Protein AF-0000000068884514 (afdb_homodimer)

InterPro domains:
  IPR001398 Macrophage migration inhibitory factor [PF01187] (19-113)
  IPR014347 Tautomerase/MIF superfamily [G3DSA:3.30.429.10] (1-115)
  IPR014347 Tautomerase/MIF superfamily [SSF55331] (1-115)

Sequence (230 aa):
MPVIHTHVSVPTTPEQREALKAAYGKAITAVPGKSEGWLMCPFEDNMPIYFGGSDDQPAAYVEVNVFGRSVPGSAWEKLTESIMAALNSTLGIPEDRTYIRYTATTDWGWNGGNFMPVIHTHVSVPTTPEQREALKAAYGKAITAVPGKSEGWLMCPFEDNMPIYFGGSDDQPAAYVEVNVFGRSVPGSAWEKLTESIMAALNSTLGIPEDRTYIRYTATTDWGWNGGNF

Nearest PDB structures (foldseek):
  3fwu-assembly1_A  TM=9.492E-01  e=1.359E-14  Leishmania major
  7mrv-assembly1_A  TM=8.430E-01  e=2.044E-08  Homo sapiens
  8vg7-assembly1_A  TM=8.163E-01  e=2.486E-08  Homo sapiens
  5unq-assembly2_D  TM=8.558E-01  e=8.588E-08  Pusillimonas sp. T7-7
  5unq-assembly2_B  TM=8.338E-01  e=2.141E-07  Pusillimonas sp. T7-7

pLDDT: mean 98.24, std 1.45, range [89.56, 99.0]

Secondary structure (DSSP, 8-state):
-EEEEEEESS---HHHHHHHHHHHHHHGGGSTT--GGG-B--EE-S--EEETTB-SS--EEEEEEEESS---HHHHHHHHHHHHHHHHHHH---GGGEEEEEEEES--EETTEE-/-EEEEEEESS---HHHHHHHHHHHHHHGGGSTT--GGG-EEEEE-S----BTTB-SS--EEEEEEEESS---HHHHHHHHHHHHHHHHHHH---GGGEEEEEEEES-EEETTEE-

Organism: Bifidobacterium longum (strain NCC 2705) (NCBI:txid206672)

Foldseek 3Di:
DKEKEKEKQADADPVLVVQLLVLLQVLLVLWPPDGSVPYHYHYHYNDQDDDPRDRPAMAMEIEMEDEDDDTDPVSVVSSLVSNLVSCCVRVVHHSVRYDYHYYYDNWDDDDHDTD/DKEKEKEKQADADPVLVVQLLVLLQVLLVLWPPDGSVPYHYHYHYNDQDDDPRDRPAMAMEIEMEDEDDDTDPVSVVSSLVSNLVSCCVRVVHHSVRYDYHYYYDNWDDDDHDTD

Radius of gyration: 17.6 Å; Cα contacts (8 Å, |Δi|>4): 479; chains: 2; bounding box: 40×43×43 Å

Structure (mmCIF, N/CA/C/O backbone):
data_AF-0000000068884514-model_v1
#
loop_
_entity.id
_entity.type
_entity.pdbx_description
1 polymer 'Macrophage migration inhibitory factor'
#
loop_
_atom_site.group_PDB
_atom_site.id
_atom_site.type_symbol
_atom_site.label_atom_id
_atom_site.label_alt_id
_atom_site.label_comp_id
_atom_site.label_asym_id
_atom_site.label_entity_id
_atom_site.label_seq_id
_atom_site.pdbx_PDB_ins_code
_atom_site.Cartn_x
_atom_site.Cartn_y
_atom_site.Cartn_z
_atom_site.occupancy
_atom_site.B_iso_or_equiv
_atom_site.auth_seq_id
_atom_site.auth_comp_id
_atom_site.auth_asym_id
_atom_site.auth_atom_id
_atom_site.pdbx_PDB_model_num
ATOM 1 N N . MET A 1 1 ? -0.957 8.539 18.047 1 96.12 1 MET A N 1
ATOM 2 C CA . MET A 1 1 ? -0.265 7.379 17.484 1 96.12 1 MET A CA 1
ATOM 3 C C . MET A 1 1 ? -0.446 7.309 15.977 1 96.12 1 MET A C 1
ATOM 5 O O . MET A 1 1 ? -1.531 6.984 15.492 1 96.12 1 MET A O 1
ATOM 9 N N . PRO A 1 2 ? 0.489 7.746 15.273 1 98.69 2 PRO A N 1
ATOM 10 C CA . PRO A 1 2 ? 0.43 7.758 13.812 1 98.69 2 PRO A CA 1
ATOM 11 C C . PRO A 1 2 ? 1.63 7.07 13.172 1 98.69 2 PRO A C 1
ATOM 13 O O . PRO A 1 2 ? 2.725 7.066 13.734 1 98.69 2 PRO A O 1
ATOM 16 N N . VAL A 1 3 ? 1.37 6.512 12.008 1 98.88 3 VAL A N 1
ATOM 17 C CA . VAL A 1 3 ? 2.404 5.93 11.164 1 98.88 3 VAL A CA 1
ATOM 18 C C . VAL A 1 3 ? 2.295 6.5 9.75 1 98.88 3 VAL A C 1
ATOM 20 O O . VAL A 1 3 ? 1.197 6.586 9.188 1 98.88 3 VAL A O 1
ATOM 23 N N . ILE A 1 4 ? 3.369 6.973 9.242 1 98.94 4 ILE A N 1
ATOM 24 C CA . ILE A 1 4 ? 3.512 7.227 7.816 1 98.94 4 ILE A CA 1
ATOM 25 C C . ILE A 1 4 ? 4.523 6.254 7.215 1 98.94 4 ILE A C 1
ATOM 27 O O . ILE A 1 4 ? 5.734 6.43 7.371 1 98.94 4 ILE A O 1
ATOM 31 N N . HIS A 1 5 ? 4.047 5.25 6.531 1 98.94 5 HIS A N 1
ATOM 32 C CA . HIS A 1 5 ? 4.855 4.215 5.902 1 98.94 5 HIS A CA 1
ATOM 33 C C . HIS A 1 5 ? 5.082 4.52 4.422 1 98.94 5 HIS A C 1
ATOM 35 O O . HIS A 1 5 ? 4.141 4.48 3.627 1 98.94 5 HIS A O 1
ATOM 41 N N . THR A 1 6 ? 6.344 4.75 4.082 1 98.94 6 THR A N 1
ATOM 42 C CA . THR A 1 6 ? 6.664 5.254 2.75 1 98.94 6 THR A CA 1
ATOM 43 C C . THR A 1 6 ? 7.363 4.18 1.921 1 98.94 6 THR A C 1
ATOM 45 O O . THR A 1 6 ? 8.375 3.623 2.344 1 98.94 6 THR A O 1
ATOM 48 N N . HIS A 1 7 ? 6.809 3.877 0.766 1 98.94 7 HIS A N 1
ATOM 49 C CA . HIS A 1 7 ? 7.402 3.031 -0.266 1 98.94 7 HIS A CA 1
ATOM 50 C C . HIS A 1 7 ? 7.75 3.842 -1.51 1 98.94 7 HIS A C 1
ATOM 52 O O . HIS A 1 7 ? 6.879 4.484 -2.102 1 98.94 7 HIS A O 1
ATOM 58 N N . VAL A 1 8 ? 9.031 3.807 -1.921 1 98.94 8 VAL A N 1
ATOM 59 C CA . VAL A 1 8 ? 9.391 4.57 -3.111 1 98.94 8 VAL A CA 1
ATOM 60 C C . VAL A 1 8 ? 10.203 3.695 -4.059 1 98.94 8 VAL A C 1
ATOM 62 O O . VAL A 1 8 ? 10.867 2.75 -3.627 1 98.94 8 VAL A O 1
ATOM 65 N N . SER A 1 9 ? 10.219 4.051 -5.344 1 98.94 9 SER A N 1
ATOM 66 C CA . SER A 1 9 ? 10.875 3.232 -6.359 1 98.94 9 SER A CA 1
ATOM 67 C C . SER A 1 9 ? 12.32 3.654 -6.559 1 98.94 9 SER A C 1
ATOM 69 O O . SER A 1 9 ? 13.07 3.004 -7.293 1 98.94 9 SER A O 1
ATOM 71 N N . VAL A 1 10 ? 12.75 4.668 -5.953 1 98.94 10 VAL A N 1
ATOM 72 C CA . VAL A 1 10 ? 14.094 5.215 -6.16 1 98.94 10 VAL A CA 1
ATOM 73 C C . VAL A 1 10 ? 14.922 5.043 -4.887 1 98.94 10 VAL A C 1
ATOM 75 O O . VAL A 1 10 ? 14.367 4.848 -3.801 1 98.94 10 VAL A O 1
ATOM 78 N N . PRO A 1 11 ? 16.25 5.105 -5.051 1 98.81 11 PRO A N 1
ATOM 79 C CA . PRO A 1 11 ? 17.062 5.098 -3.83 1 98.81 11 PRO A CA 1
ATOM 80 C C . PRO A 1 11 ? 16.844 6.34 -2.969 1 98.81 11 PRO A C 1
ATOM 82 O O . PRO A 1 11 ? 16.5 7.406 -3.49 1 98.81 11 PRO A O 1
ATOM 85 N N . THR A 1 12 ? 16.969 6.219 -1.707 1 98.88 12 THR A N 1
ATOM 86 C CA . THR A 1 12 ? 16.859 7.305 -0.741 1 98.88 12 THR A CA 1
ATOM 87 C C . THR A 1 12 ? 18.094 7.352 0.163 1 98.88 12 THR A C 1
ATOM 89 O O . THR A 1 12 ? 18.375 6.391 0.881 1 98.88 12 THR A O 1
ATOM 92 N N . THR A 1 13 ? 18.781 8.469 0.189 1 98.88 13 THR A N 1
ATOM 93 C CA . THR A 1 13 ? 19.953 8.609 1.055 1 98.88 13 THR A CA 1
ATOM 94 C C . THR A 1 13 ? 19.531 8.883 2.494 1 98.88 13 THR A C 1
ATOM 96 O O . THR A 1 13 ? 18.375 9.273 2.746 1 98.88 13 THR A O 1
ATOM 99 N N . PRO A 1 14 ? 20.484 8.695 3.451 1 98.69 14 PRO A N 1
ATOM 100 C CA . PRO A 1 14 ? 20.156 9.039 4.84 1 98.69 14 PRO A CA 1
ATOM 101 C C . PRO A 1 14 ? 19.719 10.492 5 1 98.69 14 PRO A C 1
ATOM 103 O O . PRO A 1 14 ? 18.797 10.789 5.762 1 98.69 14 PRO A O 1
ATOM 106 N N . GLU A 1 15 ? 20.344 11.367 4.289 1 98.88 15 GLU A N 1
ATOM 107 C CA . GLU A 1 15 ? 20 12.789 4.355 1 98.88 15 GLU A CA 1
ATOM 108 C C . GLU A 1 15 ? 18.594 13.039 3.807 1 98.88 15 GLU A C 1
ATOM 110 O O . GLU A 1 15 ? 17.844 13.844 4.359 1 98.88 15 GLU A O 1
ATOM 115 N N . GLN A 1 16 ? 18.281 12.406 2.77 1 98.88 16 GLN A N 1
ATOM 116 C CA . GLN A 1 16 ? 16.953 12.539 2.182 1 98.88 16 GLN A CA 1
ATOM 117 C C . GLN A 1 16 ? 15.883 11.992 3.117 1 98.88 16 GLN A C 1
ATOM 119 O O . GLN A 1 16 ? 14.805 12.578 3.246 1 98.88 16 GLN A O 1
ATOM 124 N N . ARG A 1 17 ? 16.156 10.875 3.748 1 98.75 17 ARG A N 1
ATOM 125 C CA . ARG A 1 17 ? 15.211 10.305 4.711 1 98.75 17 ARG A CA 1
ATOM 126 C C . ARG A 1 17 ? 15 11.258 5.887 1 98.75 17 ARG A C 1
ATOM 128 O O . ARG A 1 17 ? 13.875 11.406 6.371 1 98.75 17 ARG A O 1
ATOM 135 N N . GLU A 1 18 ? 16.094 11.852 6.32 1 98.88 18 GLU A N 1
ATOM 136 C CA . GLU A 1 18 ? 15.984 12.828 7.398 1 98.88 18 GLU A CA 1
ATOM 137 C C . GLU A 1 18 ? 15.102 14.008 7.004 1 98.88 18 GLU A C 1
ATOM 139 O O . GLU A 1 18 ? 14.273 14.469 7.797 1 98.88 18 GLU A O 1
ATOM 144 N N . ALA A 1 19 ? 15.258 14.438 5.824 1 98.94 19 ALA A N 1
ATOM 145 C CA . ALA A 1 19 ? 14.445 15.547 5.328 1 98.94 19 ALA A CA 1
ATOM 146 C C . ALA A 1 19 ? 12.977 15.148 5.25 1 98.94 19 ALA A C 1
ATOM 148 O O . ALA A 1 19 ? 12.094 15.93 5.633 1 98.94 19 ALA A O 1
ATOM 149 N N . LEU A 1 20 ? 12.68 13.984 4.805 1 98.94 20 LEU A N 1
ATOM 150 C CA . LEU A 1 20 ? 11.312 13.508 4.676 1 98.94 20 LEU A CA 1
ATOM 151 C C . LEU A 1 20 ? 10.664 13.344 6.047 1 98.94 20 LEU A C 1
ATOM 153 O O . LEU A 1 20 ? 9.531 13.789 6.266 1 98.94 20 LEU A O 1
ATOM 157 N N . LYS A 1 21 ? 11.398 12.727 6.922 1 98.88 21 LYS A N 1
ATOM 158 C CA . LYS A 1 21 ? 10.812 12.516 8.242 1 98.88 21 LYS A CA 1
ATOM 159 C C . LYS A 1 21 ? 10.516 13.844 8.93 1 98.88 21 LYS A C 1
ATOM 161 O O . LYS A 1 21 ? 9.531 13.961 9.672 1 98.88 21 LYS A O 1
ATOM 166 N N . ALA A 1 22 ? 11.383 14.828 8.75 1 98.94 22 ALA A N 1
ATOM 167 C CA . ALA A 1 22 ? 11.133 16.156 9.32 1 98.94 22 ALA A CA 1
ATOM 168 C C . ALA A 1 22 ? 9.867 16.781 8.734 1 98.94 22 ALA A C 1
ATOM 170 O O . ALA A 1 22 ? 9.055 17.344 9.461 1 98.94 22 ALA A O 1
ATOM 171 N N . ALA A 1 23 ? 9.727 16.672 7.453 1 98.94 23 ALA A N 1
ATOM 172 C CA . ALA A 1 23 ? 8.531 17.188 6.789 1 98.94 23 ALA A CA 1
ATOM 173 C C . ALA A 1 23 ? 7.281 16.469 7.285 1 98.94 23 ALA A C 1
ATOM 175 O O . ALA A 1 23 ? 6.25 17.109 7.531 1 98.94 23 ALA A O 1
ATOM 176 N N . TYR A 1 24 ? 7.348 15.133 7.465 1 98.94 24 TYR A N 1
ATOM 177 C CA . TYR A 1 24 ? 6.227 14.352 7.973 1 98.94 24 TYR A CA 1
ATOM 178 C C . TYR A 1 24 ? 5.867 14.773 9.391 1 98.94 24 TYR A C 1
ATOM 180 O O . TYR A 1 24 ? 4.688 14.844 9.742 1 98.94 24 TYR A O 1
ATOM 188 N N . GLY A 1 25 ? 6.91 15.023 10.109 1 98.94 25 GLY A N 1
ATOM 189 C CA . GLY A 1 25 ? 6.699 15.453 11.484 1 98.94 25 GLY A CA 1
ATOM 190 C C . GLY A 1 25 ? 5.895 16.734 11.602 1 98.94 25 GLY A C 1
ATOM 191 O O . GLY A 1 25 ? 5.008 16.844 12.445 1 98.94 25 GLY A O 1
ATOM 192 N N . LYS A 1 26 ? 6.168 17.656 10.766 1 98.88 26 LYS A N 1
ATOM 193 C CA . LYS A 1 26 ? 5.387 18.891 10.719 1 98.88 26 LYS A CA 1
ATOM 194 C C . LYS A 1 26 ? 3.98 18.625 10.188 1 98.88 26 LYS A C 1
ATOM 196 O O . LYS A 1 26 ? 2.998 19.125 10.734 1 98.88 26 LYS A O 1
ATOM 201 N N . ALA A 1 27 ? 3.834 17.859 9.188 1 98.81 27 ALA A N 1
ATOM 202 C CA . ALA A 1 27 ? 2.572 17.609 8.492 1 98.81 27 ALA A CA 1
ATOM 203 C C . ALA A 1 27 ? 1.576 16.891 9.398 1 98.81 27 ALA A C 1
ATOM 205 O O . ALA A 1 27 ? 0.375 17.172 9.352 1 98.81 27 ALA A O 1
ATOM 206 N N . ILE A 1 28 ? 2 15.984 10.273 1 98.88 28 ILE A N 1
ATOM 207 C CA . ILE A 1 28 ? 1.127 15.094 11.031 1 98.88 28 ILE A CA 1
ATOM 208 C C . ILE A 1 28 ? 0.338 15.898 12.062 1 98.88 28 ILE A C 1
ATOM 210 O O . ILE A 1 28 ? -0.695 15.438 12.555 1 98.88 28 ILE A O 1
ATOM 214 N N . THR A 1 29 ? 0.854 17.109 12.375 1 98.56 29 THR A N 1
ATOM 215 C CA . THR A 1 29 ? 0.173 17.953 13.359 1 98.56 29 THR A CA 1
ATOM 216 C C . THR A 1 29 ? -1.185 18.406 12.828 1 98.56 29 THR A C 1
ATOM 218 O O . THR A 1 29 ? -2.023 18.891 13.594 1 98.56 29 THR A O 1
ATOM 221 N N . ALA A 1 30 ? -1.398 18.297 11.508 1 98.06 30 ALA A N 1
ATOM 222 C CA . ALA A 1 30 ? -2.695 18.625 10.922 1 98.06 30 ALA A CA 1
ATOM 223 C C . ALA A 1 30 ? -3.791 17.719 11.484 1 98.06 30 ALA A C 1
ATOM 225 O O . ALA A 1 30 ? -4.965 18.094 11.5 1 98.06 30 ALA A O 1
ATOM 226 N N . VAL A 1 31 ? -3.484 16.453 11.844 1 97.94 31 VAL A N 1
ATOM 227 C CA . VAL A 1 31 ? -4.434 15.531 12.453 1 97.94 31 VAL A CA 1
ATOM 228 C C . VAL A 1 31 ? -4.586 15.852 13.938 1 97.94 31 VAL A C 1
ATOM 230 O O . VAL A 1 31 ? -3.607 15.82 14.688 1 97.94 31 VAL A O 1
ATOM 233 N N . PRO A 1 32 ? -5.789 16.172 14.32 1 97.31 32 PRO A N 1
ATOM 234 C CA . PRO A 1 32 ? -5.973 16.562 15.719 1 97.31 32 PRO A CA 1
ATOM 235 C C . PRO A 1 32 ? -5.41 15.547 16.703 1 97.31 32 PRO A C 1
ATOM 237 O O . PRO A 1 32 ? -5.68 14.344 16.578 1 97.31 32 PRO A O 1
ATOM 240 N N . GLY A 1 33 ? -4.562 16.016 17.656 1 97.19 33 GLY A N 1
ATOM 241 C CA . GLY A 1 33 ? -4.047 15.188 18.75 1 97.19 33 GLY A CA 1
ATOM 242 C C . GLY A 1 33 ? -2.783 14.438 18.375 1 97.19 33 GLY A C 1
ATOM 243 O O . GLY A 1 33 ? -2.188 13.758 19.203 1 97.19 33 GLY A O 1
ATOM 244 N N . LYS A 1 34 ? -2.367 14.523 17.141 1 98.19 34 LYS A N 1
ATOM 245 C CA . LYS A 1 34 ? -1.144 13.844 16.734 1 98.19 34 LYS A CA 1
ATOM 246 C C . LYS A 1 34 ? 0.036 14.812 16.703 1 98.19 34 LYS A C 1
ATOM 248 O O . LYS A 1 34 ? -0.143 16 16.469 1 98.19 34 LYS A O 1
ATOM 253 N N . SER A 1 35 ? 1.242 14.289 16.891 1 98.5 35 SER A N 1
ATOM 254 C CA . SER A 1 35 ? 2.465 15.086 16.906 1 98.5 35 SER A CA 1
ATOM 255 C C . SER A 1 35 ? 3.662 14.273 16.422 1 98.5 35 SER A C 1
ATOM 257 O O . SER A 1 35 ? 3.598 13.039 16.375 1 98.5 35 SER A O 1
ATOM 259 N N . GLU A 1 36 ? 4.738 15.039 16.141 1 98.75 36 GLU A N 1
ATOM 260 C CA . GLU A 1 36 ? 5.973 14.391 15.711 1 98.75 36 GLU A CA 1
ATOM 261 C C . GLU A 1 36 ? 6.508 13.453 16.797 1 98.75 36 GLU A C 1
ATOM 263 O O . GLU A 1 36 ? 7.074 12.406 16.484 1 98.75 36 GLU A O 1
ATOM 268 N N . GLY A 1 37 ? 6.254 13.766 17.984 1 98.62 37 GLY A N 1
ATOM 269 C CA . GLY A 1 37 ? 6.801 13.008 19.094 1 98.62 37 GLY A CA 1
ATOM 270 C C . GLY A 1 37 ? 6.27 11.586 19.172 1 98.62 37 GLY A C 1
ATOM 271 O O . GLY A 1 37 ? 6.871 10.727 19.812 1 98.62 37 GLY A O 1
ATOM 272 N N . TRP A 1 38 ? 5.203 11.242 18.516 1 98.5 38 TRP A N 1
ATOM 273 C CA . TRP A 1 38 ? 4.586 9.914 18.547 1 98.5 38 TRP A CA 1
ATOM 274 C C . TRP A 1 38 ? 4.641 9.258 17.172 1 98.5 38 TRP A C 1
ATOM 276 O O . TRP A 1 38 ? 4.223 8.109 17.016 1 98.5 38 TRP A O 1
ATOM 286 N N . LEU A 1 39 ? 5.133 9.992 16.188 1 98.88 39 LEU A N 1
ATOM 287 C CA . LEU A 1 39 ? 5.051 9.57 14.797 1 98.88 39 LEU A CA 1
ATOM 288 C C . LEU A 1 39 ? 6.109 8.516 14.484 1 98.88 39 LEU A C 1
ATOM 290 O O . LEU A 1 39 ? 7.289 8.703 14.805 1 98.88 39 LEU A O 1
ATOM 294 N N . MET A 1 40 ? 5.699 7.41 13.914 1 98.94 40 MET A N 1
ATOM 295 C CA . MET A 1 40 ? 6.594 6.395 13.367 1 98.94 40 MET A CA 1
ATOM 296 C C . MET A 1 40 ? 6.66 6.492 11.852 1 98.94 40 MET A C 1
ATOM 298 O O . MET A 1 40 ? 5.629 6.605 11.188 1 98.94 40 MET A O 1
ATOM 302 N N . CYS A 1 41 ? 7.902 6.414 11.258 1 98.94 41 CYS A N 1
ATOM 303 C CA . CYS A 1 41 ? 8.062 6.535 9.82 1 98.94 41 CYS A CA 1
ATOM 304 C C . CYS A 1 41 ? 8.898 5.395 9.258 1 98.94 41 CYS A C 1
ATOM 306 O O . CYS A 1 41 ? 10.117 5.527 9.109 1 98.94 41 CYS A O 1
ATOM 308 N N . PRO A 1 42 ? 8.352 4.301 8.898 1 98.88 42 PRO A N 1
ATOM 309 C CA . PRO A 1 42 ? 9.109 3.309 8.133 1 98.88 42 PRO A CA 1
ATOM 310 C C . PRO A 1 42 ? 9.336 3.73 6.684 1 98.88 42 PRO A C 1
ATOM 312 O O . PRO A 1 42 ? 8.445 4.324 6.066 1 98.88 42 PRO A O 1
ATOM 315 N N . PHE A 1 43 ? 10.555 3.459 6.141 1 98.88 43 PHE A N 1
ATOM 316 C CA . PHE A 1 43 ? 10.906 3.768 4.762 1 98.88 43 PHE A CA 1
ATOM 317 C C . PHE A 1 43 ? 11.352 2.514 4.023 1 98.88 43 PHE A C 1
ATOM 319 O O . PHE A 1 43 ? 12.18 1.749 4.527 1 98.88 43 PHE A O 1
ATOM 326 N N . GLU A 1 44 ? 10.773 2.271 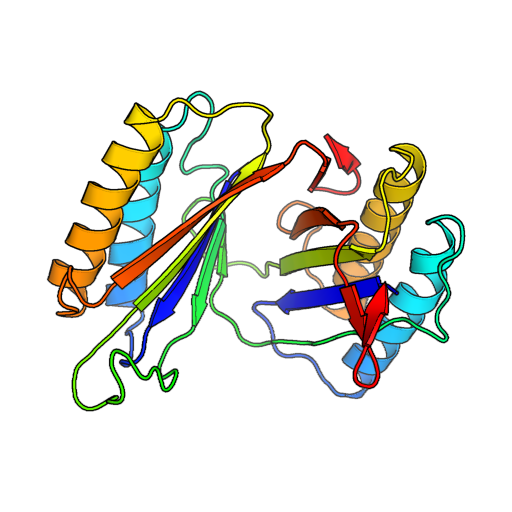2.883 1 98.75 44 GLU A N 1
ATOM 327 C CA . GLU A 1 44 ? 11.227 1.256 1.934 1 98.75 44 GLU A CA 1
ATOM 328 C C . GLU A 1 44 ? 11.547 1.875 0.577 1 98.75 44 GLU A C 1
ATOM 330 O O . GLU A 1 44 ? 10.68 2.48 -0.057 1 98.75 44 GLU A O 1
ATOM 335 N N . ASP A 1 45 ? 12.773 1.654 0.121 1 98.75 45 ASP A N 1
ATOM 336 C CA . ASP A 1 45 ? 13.172 2.248 -1.15 1 98.75 45 ASP A CA 1
ATOM 337 C C . ASP A 1 45 ? 13.555 1.171 -2.164 1 98.75 45 ASP A C 1
ATOM 339 O O . ASP A 1 45 ? 13.414 -0.023 -1.891 1 98.75 45 ASP A O 1
ATOM 343 N N . ASN A 1 46 ? 13.852 1.642 -3.387 1 98.62 46 ASN A N 1
ATOM 344 C CA . ASN A 1 46 ? 14.219 0.76 -4.488 1 98.62 46 ASN A CA 1
ATOM 345 C C . ASN A 1 46 ? 13.18 -0.331 -4.707 1 98.62 46 ASN A C 1
ATOM 347 O O . ASN A 1 46 ? 13.516 -1.466 -5.043 1 98.62 46 ASN A O 1
ATOM 351 N N . MET A 1 47 ? 12 0.022 -4.441 1 98.69 47 MET A N 1
ATOM 352 C CA . MET A 1 47 ? 10.898 -0.898 -4.707 1 98.69 47 MET A CA 1
ATOM 353 C C . MET A 1 47 ? 10.406 -0.765 -6.145 1 98.69 47 MET A C 1
ATOM 355 O O . MET A 1 47 ? 10.078 0.335 -6.594 1 98.69 47 MET A O 1
ATOM 359 N N . PRO A 1 48 ? 10.359 -1.897 -6.871 1 98.81 48 PRO A N 1
ATOM 360 C CA . PRO A 1 48 ? 9.656 -1.769 -8.156 1 98.81 48 PRO A CA 1
ATOM 361 C C . PRO A 1 48 ? 8.188 -1.385 -7.988 1 98.81 48 PRO A C 1
ATOM 363 O O . PRO A 1 48 ? 7.445 -2.076 -7.289 1 98.81 48 PRO A O 1
ATOM 366 N N . ILE A 1 49 ? 7.812 -0.312 -8.594 1 98.94 49 ILE A N 1
ATOM 367 C CA . ILE A 1 49 ? 6.434 0.157 -8.547 1 98.94 49 ILE A CA 1
ATOM 368 C C . ILE A 1 49 ? 5.957 0.493 -9.953 1 98.94 49 ILE A C 1
ATOM 370 O O . ILE A 1 49 ? 6.5 1.39 -10.602 1 98.94 49 ILE A O 1
ATOM 374 N N . TYR A 1 50 ? 4.98 -0.215 -10.406 1 98.94 50 TYR A N 1
ATOM 375 C CA . TYR A 1 50 ? 4.281 0.116 -11.641 1 98.94 50 TYR A CA 1
ATOM 376 C C . TYR A 1 50 ? 3.098 1.035 -11.367 1 98.94 50 TYR A C 1
ATOM 378 O O . TYR A 1 50 ? 2.363 0.84 -10.398 1 98.94 50 TYR A O 1
ATOM 386 N N . PHE A 1 51 ? 2.963 1.99 -12.156 1 98.88 51 PHE A N 1
ATOM 387 C CA . PHE A 1 51 ? 1.767 2.824 -12.188 1 98.88 51 PHE A CA 1
ATOM 388 C C . PHE A 1 51 ? 1.248 2.98 -13.609 1 98.88 51 PHE A C 1
ATOM 390 O O . PHE A 1 51 ? 2.004 3.338 -14.516 1 98.88 51 PHE A O 1
ATOM 397 N N . GLY A 1 52 ? -0.045 2.664 -13.805 1 98.38 52 GLY A N 1
ATOM 398 C CA . GLY A 1 52 ? -0.606 2.709 -15.148 1 98.38 52 GLY A CA 1
ATOM 399 C C . GLY A 1 52 ? 0.075 1.758 -16.109 1 98.38 52 GLY A C 1
ATOM 400 O O . GLY A 1 52 ? 0.252 2.08 -17.281 1 98.38 52 GLY A O 1
ATOM 401 N N . GLY A 1 53 ? 0.642 0.729 -15.562 1 98.31 53 GLY A N 1
ATOM 402 C CA . GLY A 1 53 ? 1.197 -0.323 -16.406 1 98.31 53 GLY A CA 1
ATOM 403 C C . GLY A 1 53 ? 2.689 -0.173 -16.641 1 98.31 53 GLY A C 1
ATOM 404 O O . GLY A 1 53 ? 3.303 -1.001 -17.312 1 98.31 53 GLY A O 1
ATOM 405 N N . SER A 1 54 ? 3.236 0.861 -16.031 1 98.25 54 SER A N 1
ATOM 406 C CA . SER A 1 54 ? 4.652 1.075 -16.312 1 98.25 54 SER A CA 1
ATOM 407 C C . SER A 1 54 ? 5.422 1.442 -15.047 1 98.25 54 SER A C 1
ATOM 409 O O . SER A 1 54 ? 4.871 2.076 -14.141 1 98.25 54 SER A O 1
ATOM 411 N N . ASP A 1 55 ? 6.738 1.065 -15.047 1 98.5 55 ASP A N 1
ATOM 412 C CA . ASP A 1 55 ? 7.625 1.446 -13.953 1 98.5 55 ASP A CA 1
ATOM 413 C C . ASP A 1 55 ? 8.773 2.312 -14.453 1 98.5 55 ASP A C 1
ATOM 415 O O . ASP A 1 55 ? 9.828 2.387 -13.812 1 98.5 55 ASP A O 1
ATOM 419 N N . ASP A 1 56 ? 8.602 2.961 -15.555 1 97.81 56 ASP A N 1
ATOM 420 C CA . ASP A 1 56 ? 9.68 3.688 -16.219 1 97.81 56 ASP A CA 1
ATOM 421 C C . ASP A 1 56 ? 9.961 5.016 -15.523 1 97.81 56 ASP A C 1
ATOM 423 O O . ASP A 1 56 ? 11 5.641 -15.766 1 97.81 56 ASP A O 1
ATOM 427 N N . GLN A 1 57 ? 9.008 5.547 -14.734 1 98.5 57 GLN A N 1
ATOM 428 C CA . GLN A 1 57 ? 9.164 6.793 -13.992 1 98.5 57 GLN A CA 1
ATOM 429 C C . GLN A 1 57 ? 9.039 6.555 -12.492 1 98.5 57 GLN A C 1
ATOM 431 O O . GLN A 1 57 ? 8.367 5.617 -12.055 1 98.5 57 GLN A O 1
ATOM 436 N N . PRO A 1 58 ? 9.672 7.398 -11.656 1 98.88 58 PRO A N 1
ATOM 437 C CA . PRO A 1 58 ? 9.578 7.262 -10.203 1 98.88 58 PRO A CA 1
ATOM 438 C C . PRO A 1 58 ? 8.133 7.293 -9.703 1 98.88 58 PRO A C 1
ATOM 440 O O . PRO A 1 58 ? 7.301 8.008 -10.258 1 98.88 58 PRO A O 1
ATOM 443 N N . ALA A 1 59 ? 7.867 6.555 -8.664 1 98.94 59 ALA A N 1
ATOM 444 C CA . ALA A 1 59 ? 6.543 6.5 -8.055 1 98.94 59 ALA A CA 1
ATOM 445 C C . ALA A 1 59 ? 6.645 6.246 -6.551 1 98.94 59 ALA A C 1
ATOM 447 O O . ALA A 1 59 ? 7.684 5.805 -6.059 1 98.94 59 ALA A O 1
ATOM 448 N N . ALA A 1 60 ? 5.555 6.543 -5.836 1 98.94 60 ALA A N 1
ATOM 449 C CA . ALA A 1 60 ? 5.5 6.32 -4.395 1 98.94 60 ALA A CA 1
ATOM 450 C C . ALA A 1 60 ? 4.125 5.809 -3.971 1 98.94 60 ALA A C 1
ATOM 452 O O . ALA A 1 60 ? 3.107 6.199 -4.547 1 98.94 60 ALA A O 1
ATOM 453 N N . TYR A 1 61 ? 4.102 4.941 -3.021 1 99 61 TYR A N 1
ATOM 454 C CA . TYR A 1 61 ? 2.918 4.512 -2.283 1 99 61 TYR A CA 1
ATOM 455 C C . TYR A 1 61 ? 3.096 4.738 -0.787 1 99 61 TYR A C 1
ATOM 457 O O . TYR A 1 61 ? 4.027 4.207 -0.179 1 99 61 TYR A O 1
ATOM 465 N N . VAL A 1 62 ? 2.227 5.516 -0.268 1 98.94 62 VAL A N 1
ATOM 466 C CA . VAL A 1 62 ? 2.338 5.867 1.143 1 98.94 62 VAL A CA 1
ATOM 467 C C . VAL A 1 62 ? 1.077 5.434 1.886 1 98.94 62 VAL A C 1
ATOM 469 O O . VAL A 1 62 ? -0.037 5.617 1.39 1 98.94 62 VAL A O 1
ATOM 472 N N . GLU A 1 63 ? 1.254 4.824 2.996 1 98.88 63 GLU A N 1
ATOM 473 C CA . GLU A 1 63 ? 0.164 4.488 3.908 1 98.88 63 GLU A CA 1
ATOM 474 C C . GLU A 1 63 ? 0.227 5.336 5.176 1 98.88 63 GLU A C 1
ATOM 476 O O . GLU A 1 63 ? 1.235 5.324 5.887 1 98.88 63 GLU A O 1
ATOM 481 N N . VAL A 1 64 ? -0.846 5.996 5.461 1 98.81 64 VAL A N 1
ATOM 482 C CA . VAL A 1 64 ? -0.974 6.742 6.707 1 98.81 64 VAL A CA 1
ATOM 483 C C . VAL A 1 64 ? -2.002 6.066 7.609 1 98.81 64 VAL A C 1
ATOM 485 O O . VAL A 1 64 ? -3.16 5.895 7.223 1 98.81 64 VAL A O 1
ATOM 488 N N . ASN A 1 65 ? -1.597 5.691 8.773 1 98.38 65 ASN A N 1
ATOM 489 C CA . ASN A 1 65 ? -2.441 5.035 9.766 1 98.38 65 ASN A CA 1
ATOM 490 C C . ASN A 1 65 ? -2.465 5.801 11.086 1 98.38 65 ASN A C 1
ATOM 492 O O . ASN A 1 65 ? -1.416 6.199 11.594 1 98.38 65 ASN A O 1
ATOM 496 N N . VAL A 1 66 ? -3.619 6 11.625 1 98.12 66 VAL A N 1
ATOM 497 C CA . VAL A 1 66 ? -3.713 6.719 12.898 1 98.12 66 VAL A CA 1
ATOM 498 C C . VAL A 1 66 ? -4.688 5.996 13.828 1 98.12 66 VAL A C 1
ATOM 500 O O . VAL A 1 66 ? -5.656 5.387 13.367 1 98.12 66 VAL A O 1
ATOM 503 N N . PHE A 1 67 ? -4.395 6.07 15.062 1 98 67 PHE A N 1
ATOM 504 C CA . PHE A 1 67 ? -5.379 5.703 16.078 1 98 67 PHE A CA 1
ATOM 505 C C . PHE A 1 67 ? -6.473 6.762 16.188 1 98 67 PHE A C 1
ATOM 507 O O . PHE A 1 67 ? -6.18 7.938 16.406 1 98 67 PHE A O 1
ATOM 514 N N . GLY A 1 68 ? -7.66 6.34 16.047 1 95.19 68 GLY A N 1
ATOM 515 C CA . GLY A 1 68 ? -8.797 7.246 16.156 1 95.19 68 GLY A CA 1
ATOM 516 C C . GLY A 1 68 ? -10.023 6.754 15.414 1 95.19 68 GLY A C 1
ATOM 517 O O . GLY A 1 68 ? -9.953 5.777 14.664 1 95.19 68 GLY A O 1
ATOM 518 N N . ARG A 1 69 ? -11.141 7.406 15.703 1 91.31 69 ARG A N 1
ATOM 519 C CA . ARG A 1 69 ? -12.414 7.023 15.102 1 91.31 69 ARG A CA 1
ATOM 520 C C . ARG A 1 69 ? -12.672 7.809 13.82 1 91.31 69 ARG A C 1
ATOM 522 O O . ARG A 1 69 ? -13.148 7.254 12.828 1 91.31 69 ARG A O 1
ATOM 529 N N . SER A 1 70 ? -12.391 9.086 14.039 1 89.56 70 SER A N 1
ATOM 530 C CA . SER A 1 70 ? -12.68 9.953 12.898 1 89.56 70 SER A CA 1
ATOM 531 C C . SER A 1 70 ? -11.625 11.039 12.75 1 89.56 70 SER A C 1
ATOM 533 O O . SER A 1 70 ? -11.172 11.617 13.734 1 89.56 70 SER A O 1
ATOM 535 N N . VAL A 1 71 ? -11.195 11.133 11.547 1 95.5 71 VAL A N 1
ATOM 536 C CA . VAL A 1 71 ? -10.289 12.211 11.164 1 95.5 71 VAL A CA 1
ATOM 537 C C . VAL A 1 71 ? -10.969 13.125 10.141 1 95.5 71 VAL A C 1
ATOM 539 O O . VAL A 1 71 ? -11.5 12.648 9.141 1 95.5 71 VAL A O 1
ATOM 542 N N . PRO A 1 72 ? -10.977 14.492 10.453 1 95.69 72 PRO A N 1
ATOM 543 C CA . PRO A 1 72 ? -11.578 15.406 9.477 1 95.69 72 PRO A CA 1
ATOM 544 C C . PRO A 1 72 ? -10.922 15.312 8.102 1 95.69 72 PRO A C 1
ATOM 546 O O . PRO A 1 72 ? -9.695 15.211 8 1 95.69 72 PRO A O 1
ATOM 549 N N . GLY A 1 73 ? -11.75 15.383 7.047 1 96.06 73 GLY A N 1
ATOM 550 C CA . GLY A 1 73 ? -11.242 15.305 5.684 1 96.06 73 GLY A CA 1
ATOM 551 C C . GLY A 1 73 ? -10.195 16.359 5.379 1 96.06 73 GLY A C 1
ATOM 552 O O . GLY A 1 73 ? -9.242 16.109 4.641 1 96.06 73 GLY A O 1
ATOM 553 N N . SER A 1 74 ? -10.375 17.516 5.988 1 97.44 74 SER A N 1
ATOM 554 C CA . SER A 1 74 ? -9.445 18.625 5.75 1 97.44 74 SER A CA 1
ATOM 555 C C . SER A 1 74 ? -8.055 18.297 6.289 1 97.44 74 SER A C 1
ATOM 557 O O . SER A 1 74 ? -7.051 18.781 5.762 1 97.44 74 SER A O 1
ATOM 559 N N . ALA A 1 75 ? -7.973 17.5 7.316 1 97.81 75 ALA A N 1
ATOM 560 C CA . ALA A 1 75 ? -6.676 17.094 7.852 1 97.81 75 ALA A CA 1
ATOM 561 C C . ALA A 1 75 ? -5.949 16.172 6.875 1 97.81 75 ALA A C 1
ATOM 563 O O . ALA A 1 75 ? -4.758 16.359 6.609 1 97.81 75 ALA A O 1
ATOM 564 N N . TRP A 1 76 ? -6.719 15.258 6.32 1 97.88 76 TRP A N 1
ATOM 565 C CA . TRP A 1 76 ? -6.141 14.359 5.32 1 97.88 76 TRP A CA 1
ATOM 566 C C . TRP A 1 76 ? -5.68 15.141 4.094 1 97.88 76 TRP A C 1
ATOM 568 O O . TRP A 1 76 ? -4.613 14.859 3.539 1 97.88 76 TRP A O 1
ATOM 578 N N . GLU A 1 77 ? -6.438 16.109 3.703 1 98.31 77 GLU A N 1
ATOM 579 C CA . GLU A 1 77 ? -6.086 16.922 2.549 1 98.31 77 GLU A CA 1
ATOM 580 C C . GLU A 1 77 ? -4.758 17.656 2.768 1 98.31 77 GLU A C 1
ATOM 582 O O . GLU A 1 77 ? -3.906 17.672 1.879 1 98.31 77 GLU A O 1
ATOM 587 N N . LYS A 1 78 ? -4.613 18.172 3.939 1 98.44 78 LYS A N 1
ATOM 588 C CA . LYS A 1 78 ? -3.373 18.859 4.27 1 98.44 78 LYS A CA 1
ATOM 589 C C . LYS A 1 78 ? -2.188 17.906 4.27 1 98.44 78 LYS A C 1
ATOM 591 O O . LYS A 1 78 ? -1.102 18.25 3.795 1 98.44 78 LYS A O 1
ATOM 596 N N . LEU A 1 79 ? -2.383 16.719 4.789 1 98.62 79 LEU A N 1
ATOM 597 C CA . LEU A 1 79 ? -1.321 15.711 4.777 1 98.62 79 LEU A CA 1
ATOM 598 C C . LEU A 1 79 ? -0.941 15.344 3.35 1 98.62 79 LEU A C 1
ATOM 600 O O . LEU A 1 79 ? 0.244 15.258 3.02 1 98.62 79 LEU A O 1
ATOM 604 N N . THR A 1 80 ? -1.911 15.148 2.578 1 98.75 80 THR A N 1
ATOM 605 C CA . THR A 1 80 ? -1.662 14.789 1.186 1 98.75 80 THR A CA 1
ATOM 606 C C . THR A 1 80 ? -0.781 15.836 0.509 1 98.75 80 THR A C 1
ATOM 608 O O . THR A 1 80 ? 0.243 15.5 -0.089 1 98.75 80 THR A O 1
ATOM 611 N N . GLU A 1 81 ? -1.171 17.062 0.628 1 98.81 81 GLU A N 1
ATOM 612 C CA . GLU A 1 81 ? -0.408 18.156 0.035 1 98.81 81 GLU A CA 1
ATOM 613 C C . GLU A 1 81 ? 1.037 18.141 0.525 1 98.81 81 GLU A C 1
ATOM 615 O O . GLU A 1 81 ? 1.97 18.219 -0.277 1 98.81 81 GLU A O 1
ATOM 620 N N . SER A 1 82 ? 1.199 18.016 1.782 1 98.88 82 SER A N 1
ATOM 621 C CA . SER A 1 82 ? 2.521 18.141 2.389 1 98.88 82 SER A CA 1
ATOM 622 C C . SER A 1 82 ? 3.402 16.938 2.027 1 98.88 82 SER A C 1
ATOM 624 O O . SER A 1 82 ? 4.57 17.109 1.679 1 98.88 82 SER A O 1
ATOM 626 N N . ILE A 1 83 ? 2.85 15.734 2.141 1 98.94 83 ILE A N 1
ATOM 627 C CA . ILE A 1 83 ? 3.621 14.523 1.884 1 98.94 83 ILE A CA 1
ATOM 628 C C . ILE A 1 83 ? 4.055 14.492 0.42 1 98.94 83 ILE A C 1
ATOM 630 O O . ILE A 1 83 ? 5.219 14.219 0.116 1 98.94 83 ILE A O 1
ATOM 634 N N . MET A 1 84 ? 3.174 14.836 -0.46 1 98.88 84 MET A N 1
ATOM 635 C CA . MET A 1 84 ? 3.504 14.766 -1.881 1 98.88 84 MET A CA 1
ATOM 636 C C . MET A 1 84 ? 4.504 15.859 -2.262 1 98.88 84 MET A C 1
ATOM 638 O O . MET A 1 84 ? 5.41 15.617 -3.062 1 98.88 84 MET A O 1
ATOM 642 N N . ALA A 1 85 ? 4.359 16.984 -1.688 1 98.94 85 ALA A N 1
ATOM 643 C CA . ALA A 1 85 ? 5.34 18.047 -1.918 1 98.94 85 ALA A CA 1
ATOM 644 C C . ALA A 1 85 ? 6.723 17.625 -1.426 1 98.94 85 ALA A C 1
ATOM 646 O O . ALA A 1 85 ? 7.73 17.875 -2.094 1 98.94 85 ALA A O 1
ATOM 647 N N . ALA A 1 86 ? 6.777 17.031 -0.296 1 98.94 86 ALA A N 1
ATOM 648 C CA . ALA A 1 86 ? 8.047 16.594 0.275 1 98.94 86 ALA A CA 1
ATOM 649 C C . ALA A 1 86 ? 8.711 15.539 -0.609 1 98.94 86 ALA A C 1
ATOM 651 O O . ALA A 1 86 ? 9.914 15.602 -0.871 1 98.94 86 ALA A O 1
ATOM 652 N N . LEU A 1 87 ? 7.973 14.555 -1.06 1 98.94 87 LEU A N 1
ATOM 653 C CA . LEU A 1 87 ? 8.508 13.5 -1.912 1 98.94 87 LEU A CA 1
ATOM 654 C C . LEU A 1 87 ? 8.977 14.062 -3.246 1 98.94 87 LEU A C 1
ATOM 656 O O . LEU A 1 87 ? 10.016 13.648 -3.77 1 98.94 87 LEU A O 1
ATOM 660 N N . ASN A 1 88 ? 8.203 14.984 -3.764 1 98.94 88 ASN A N 1
ATOM 661 C CA . ASN A 1 88 ? 8.586 15.625 -5.02 1 98.94 88 ASN A CA 1
ATOM 662 C C . ASN A 1 88 ? 9.883 16.422 -4.871 1 98.94 88 ASN A C 1
ATOM 664 O O . ASN A 1 88 ? 10.82 16.219 -5.645 1 98.94 88 ASN A O 1
ATOM 668 N N . SER A 1 89 ? 9.977 17.25 -3.875 1 98.88 89 SER A N 1
ATOM 669 C CA . SER A 1 89 ? 11.125 18.141 -3.703 1 98.88 89 SER A CA 1
ATOM 670 C C . SER A 1 89 ? 12.375 17.344 -3.32 1 98.88 89 SER A C 1
ATOM 672 O O . SER A 1 89 ? 13.484 17.688 -3.734 1 98.88 89 SER A O 1
ATOM 674 N N . THR A 1 90 ? 12.234 16.297 -2.572 1 98.94 90 THR A N 1
ATOM 675 C CA . THR A 1 90 ? 13.383 15.594 -2.006 1 98.94 90 THR A CA 1
ATOM 676 C C . THR A 1 90 ? 13.859 14.492 -2.943 1 98.94 90 THR A C 1
ATOM 678 O O . THR A 1 90 ? 15.062 14.242 -3.068 1 98.94 90 THR A O 1
ATOM 681 N N . LEU A 1 91 ? 12.922 13.797 -3.619 1 98.94 91 LEU A N 1
ATOM 682 C CA . LEU A 1 91 ? 13.281 12.602 -4.371 1 98.94 91 LEU A CA 1
ATOM 683 C C . LEU A 1 91 ? 12.914 12.758 -5.848 1 98.94 91 LEU A C 1
ATOM 685 O O . LEU A 1 91 ? 13.219 11.883 -6.66 1 98.94 91 LEU A O 1
ATOM 689 N N . GLY A 1 92 ? 12.195 13.82 -6.18 1 98.88 92 GLY A N 1
ATOM 690 C CA . GLY A 1 92 ? 11.812 14.062 -7.562 1 98.88 92 GLY A CA 1
ATOM 691 C C . GLY A 1 92 ? 10.641 13.203 -8.016 1 98.88 92 GLY A C 1
ATOM 692 O O . GLY A 1 92 ? 10.445 13.008 -9.219 1 98.88 92 GLY A O 1
ATOM 693 N N . ILE A 1 93 ? 9.867 12.68 -7.156 1 98.94 93 ILE A N 1
ATOM 694 C CA . ILE A 1 93 ? 8.742 11.828 -7.516 1 98.94 93 ILE A CA 1
ATOM 695 C C . ILE A 1 93 ? 7.539 12.695 -7.887 1 98.94 93 ILE A C 1
ATOM 697 O O . ILE A 1 93 ? 7.086 13.516 -7.086 1 98.94 93 ILE A O 1
ATOM 701 N N . PRO A 1 94 ? 7.031 12.523 -9.117 1 98.94 94 PRO A N 1
ATOM 702 C CA . PRO A 1 94 ? 5.875 13.328 -9.516 1 98.94 94 PRO A CA 1
ATOM 703 C C . PRO A 1 94 ? 4.656 13.094 -8.625 1 98.94 94 PRO A C 1
ATOM 705 O O . PRO A 1 94 ? 4.395 11.961 -8.211 1 98.94 94 PRO A O 1
ATOM 708 N N . GLU A 1 95 ? 3.934 14.148 -8.352 1 98.88 95 GLU A N 1
ATOM 709 C CA . GLU A 1 95 ? 2.777 14.055 -7.469 1 98.88 95 GLU A CA 1
ATOM 710 C C . GLU A 1 95 ? 1.684 13.18 -8.078 1 98.88 95 GLU A C 1
ATOM 712 O O . GLU A 1 95 ? 0.937 12.516 -7.352 1 98.88 95 GLU A O 1
ATOM 717 N N . ASP A 1 96 ? 1.57 13.148 -9.391 1 98.75 96 ASP A N 1
ATOM 718 C CA . ASP A 1 96 ? 0.539 12.352 -10.055 1 98.75 96 ASP A CA 1
ATOM 719 C C . ASP A 1 96 ? 0.979 10.898 -10.211 1 98.75 96 ASP A C 1
ATOM 721 O O . ASP A 1 96 ? 0.354 10.133 -10.945 1 98.75 96 ASP A O 1
ATOM 725 N N . ARG A 1 97 ? 2.094 10.578 -9.625 1 98.88 97 ARG A N 1
ATOM 726 C CA . ARG A 1 97 ? 2.518 9.18 -9.531 1 98.88 97 ARG A CA 1
ATOM 727 C C . ARG A 1 97 ? 2.707 8.758 -8.078 1 98.88 97 ARG A C 1
ATOM 729 O O . ARG A 1 97 ? 3.541 7.902 -7.781 1 98.88 97 ARG A O 1
ATOM 736 N N . THR A 1 98 ? 2.014 9.414 -7.148 1 98.94 98 THR A N 1
ATOM 737 C CA . THR A 1 98 ? 1.987 9.094 -5.723 1 98.94 98 THR A CA 1
ATOM 738 C C . THR A 1 98 ? 0.565 8.789 -5.262 1 98.94 98 THR A C 1
ATOM 740 O O . THR A 1 98 ? -0.361 9.555 -5.543 1 98.94 98 THR A O 1
ATOM 743 N N . TYR A 1 99 ? 0.394 7.664 -4.637 1 98.94 99 TYR A N 1
ATOM 744 C CA . TYR A 1 99 ? -0.821 7.34 -3.898 1 98.94 99 TYR A CA 1
ATOM 745 C C . TYR A 1 99 ? -0.574 7.383 -2.395 1 98.94 99 TYR A C 1
ATOM 747 O O . TYR A 1 99 ? 0.472 6.938 -1.919 1 98.94 99 TYR A O 1
ATOM 755 N N . ILE A 1 100 ? -1.561 7.879 -1.701 1 98.94 100 ILE A N 1
ATOM 756 C CA . ILE A 1 100 ? -1.589 7.789 -0.246 1 98.94 100 ILE A CA 1
ATOM 757 C C . ILE A 1 100 ? -2.9 7.152 0.207 1 98.94 100 ILE A C 1
ATOM 759 O O . ILE A 1 100 ? -3.982 7.625 -0.149 1 98.94 100 ILE A O 1
ATOM 763 N N . ARG A 1 101 ? -2.85 6.168 0.964 1 98.56 101 ARG A N 1
ATOM 764 C CA . ARG A 1 101 ? -4.016 5.57 1.608 1 98.56 101 ARG A CA 1
ATOM 765 C C . ARG A 1 101 ? -4.102 5.984 3.074 1 98.56 101 ARG A C 1
ATOM 767 O O . ARG A 1 101 ? -3.133 5.848 3.822 1 98.56 101 ARG A O 1
ATOM 774 N N . TYR A 1 102 ? -5.25 6.391 3.521 1 97.94 102 TYR A N 1
ATOM 775 C CA . TYR A 1 102 ? -5.469 6.801 4.906 1 97.94 102 TYR A CA 1
ATOM 776 C C . TYR A 1 102 ? -6.332 5.785 5.645 1 97.94 102 TYR A C 1
ATOM 778 O O . TYR A 1 102 ? -7.328 5.301 5.105 1 97.94 102 TYR A O 1
ATOM 786 N N . THR A 1 103 ? -5.961 5.512 6.859 1 96.88 103 THR A N 1
ATOM 787 C CA . THR A 1 103 ? -6.703 4.59 7.707 1 96.88 103 THR A CA 1
ATOM 788 C C . THR A 1 103 ? -6.727 5.086 9.148 1 96.88 103 THR A C 1
ATOM 790 O O . THR A 1 103 ? -5.688 5.441 9.711 1 96.88 103 THR A O 1
ATOM 793 N N . ALA A 1 104 ? -7.914 5.145 9.688 1 96.75 104 A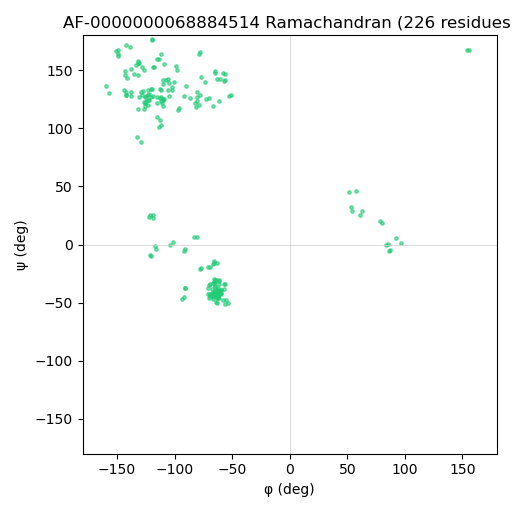LA A N 1
ATOM 794 C CA . ALA A 1 104 ? -8.086 5.336 11.125 1 96.75 104 ALA A CA 1
ATOM 795 C C . ALA A 1 104 ? -8.656 4.082 11.781 1 96.75 104 ALA A C 1
ATOM 797 O O . ALA A 1 104 ? -9.531 3.426 11.219 1 96.75 104 ALA A O 1
ATOM 798 N N . THR A 1 105 ? -8.086 3.666 12.867 1 96.38 105 THR A N 1
ATOM 799 C CA . THR A 1 105 ? -8.57 2.502 13.602 1 96.38 105 THR A CA 1
ATOM 800 C C . THR A 1 105 ? -8.656 2.801 15.094 1 96.38 105 THR A C 1
ATOM 802 O O . THR A 1 105 ? -7.941 3.674 15.594 1 96.38 105 THR A O 1
ATOM 805 N N . THR A 1 106 ? -9.5 2.121 15.789 1 97.06 106 THR A N 1
ATOM 806 C CA . THR A 1 106 ? -9.656 2.301 17.234 1 97.06 106 THR A CA 1
ATOM 807 C C . THR A 1 106 ? -8.938 1.192 18 1 97.06 106 THR A C 1
ATOM 809 O O . THR A 1 106 ? -9.039 1.114 19.219 1 97.06 106 THR A O 1
ATOM 812 N N . ASP A 1 107 ? -8.289 0.304 17.328 1 97.5 107 ASP A N 1
ATOM 813 C CA . ASP A 1 107 ? -7.527 -0.799 17.906 1 97.5 107 ASP A CA 1
ATOM 814 C C . ASP A 1 107 ? -6.031 -0.625 17.656 1 97.5 107 ASP A C 1
ATOM 816 O O . ASP A 1 107 ? -5.57 -0.758 16.516 1 97.5 107 ASP A O 1
ATOM 820 N N . TRP A 1 108 ? -5.371 -0.285 18.766 1 98 108 TRP A N 1
ATOM 821 C CA . TRP A 1 108 ? -3.955 0.042 18.641 1 98 108 TRP A CA 1
ATOM 822 C C . TRP A 1 108 ? -3.172 -0.478 19.844 1 98 108 TRP A C 1
ATOM 824 O O . TRP A 1 108 ? -3.6 -0.32 20.984 1 98 108 TRP A O 1
ATOM 834 N N . GLY A 1 109 ? -2.098 -1.203 19.531 1 98.5 109 GLY A N 1
ATOM 835 C CA . GLY A 1 109 ? -1.229 -1.661 20.594 1 98.5 109 GLY A CA 1
ATOM 836 C C . GLY A 1 109 ? 0.028 -0.825 20.75 1 98.5 109 GLY A C 1
ATOM 837 O O . GLY A 1 109 ? 0.611 -0.391 19.75 1 98.5 109 GLY A O 1
ATOM 838 N N . TRP A 1 110 ? 0.428 -0.564 21.922 1 98.19 110 TRP A N 1
ATOM 839 C CA . TRP A 1 110 ? 1.673 0.121 22.266 1 98.19 110 TRP A CA 1
ATOM 840 C C . TRP A 1 110 ? 2.121 -0.22 23.672 1 98.19 110 TRP A C 1
ATOM 842 O O . TRP A 1 110 ? 1.304 -0.266 24.594 1 98.19 110 TRP A O 1
ATOM 852 N N . ASN A 1 111 ? 3.404 -0.579 23.672 1 98.25 111 ASN A N 1
ATOM 853 C CA . ASN A 1 111 ? 4.027 -0.764 24.984 1 98.25 111 ASN A CA 1
ATOM 854 C C . ASN A 1 111 ? 3.279 -1.802 25.812 1 98.25 111 ASN A C 1
ATOM 856 O O . ASN A 1 111 ? 2.945 -1.55 26.969 1 98.25 111 ASN A O 1
ATOM 860 N N . GLY A 1 112 ? 2.922 -2.924 25.266 1 98 112 GLY A N 1
ATOM 861 C CA . GLY A 1 112 ? 2.395 -4.102 25.938 1 98 112 GLY A CA 1
ATOM 862 C C . GLY A 1 112 ? 0.902 -4.023 26.188 1 98 112 GLY A C 1
ATOM 863 O O . GLY A 1 112 ? 0.328 -4.914 26.828 1 98 112 GLY A O 1
ATOM 864 N N . GLY A 1 113 ? 0.237 -2.914 25.797 1 97.88 113 GLY A N 1
ATOM 865 C CA . GLY A 1 113 ? -1.198 -2.76 25.969 1 97.88 113 GLY A CA 1
ATOM 866 C C . GLY A 1 113 ? -1.878 -2.119 24.781 1 97.88 113 GLY A C 1
ATOM 867 O O . GLY A 1 113 ? -1.21 -1.682 23.828 1 97.88 113 GLY A O 1
ATOM 868 N N . ASN A 1 114 ? -3.34 -2.193 24.875 1 97.12 114 ASN A N 1
ATOM 869 C CA . ASN A 1 114 ? -4.105 -1.616 23.781 1 97.12 114 ASN A CA 1
ATOM 870 C C . ASN A 1 114 ? -4.812 -0.332 24.203 1 97.12 114 ASN A C 1
ATOM 872 O O . ASN A 1 114 ? -4.992 -0.081 25.391 1 97.12 114 ASN A O 1
ATOM 876 N N . PHE A 1 115 ? -5.074 0.478 23.156 1 92.25 115 PHE A N 1
ATOM 877 C CA . PHE A 1 115 ? -5.938 1.65 23.234 1 92.25 115 PHE A CA 1
ATOM 878 C C . PHE A 1 115 ? -7.223 1.433 22.438 1 92.25 115 PHE A C 1
ATOM 880 O O . PHE A 1 115 ? -7.23 0.687 21.453 1 92.25 115 PHE A O 1
ATOM 887 N N . MET B 1 1 ? -9.023 4.258 -8.25 1 96.94 1 MET B N 1
ATOM 888 C CA . MET B 1 1 ? -7.695 4.242 -7.645 1 96.94 1 MET B CA 1
ATOM 889 C C . MET B 1 1 ? -7.465 2.955 -6.863 1 96.94 1 MET B C 1
ATOM 891 O O . MET B 1 1 ? -8.094 2.73 -5.828 1 96.94 1 MET B O 1
ATOM 895 N N . PRO B 1 2 ? -6.672 2.096 -7.375 1 98.75 2 PRO B N 1
ATOM 896 C CA . PRO B 1 2 ? -6.383 0.798 -6.766 1 98.75 2 PRO B CA 1
ATOM 897 C C . PRO B 1 2 ? -4.887 0.531 -6.629 1 98.75 2 PRO B C 1
ATOM 899 O O . PRO B 1 2 ? -4.094 1.012 -7.441 1 98.75 2 PRO B O 1
ATOM 902 N N . VAL B 1 3 ? -4.57 -0.273 -5.641 1 98.94 3 VAL B N 1
ATOM 903 C CA . VAL B 1 3 ? -3.221 -0.789 -5.434 1 98.94 3 VAL B CA 1
ATOM 904 C C . VAL B 1 3 ? -3.268 -2.307 -5.262 1 98.94 3 VAL B C 1
ATOM 906 O O . VAL B 1 3 ? -4.117 -2.828 -4.535 1 98.94 3 VAL B O 1
ATOM 909 N N . ILE B 1 4 ? -2.449 -2.986 -5.961 1 98.94 4 ILE B N 1
ATOM 910 C CA . ILE B 1 4 ? -2.135 -4.383 -5.684 1 98.94 4 ILE B CA 1
ATOM 911 C C . ILE B 1 4 ? -0.674 -4.508 -5.254 1 98.94 4 ILE B C 1
ATOM 913 O O . ILE B 1 4 ? 0.229 -4.488 -6.094 1 98.94 4 ILE B O 1
ATOM 917 N N . HIS B 1 5 ? -0.481 -4.625 -4.016 1 98.94 5 HIS B N 1
ATOM 918 C CA . HIS B 1 5 ? 0.847 -4.73 -3.42 1 98.94 5 HIS B CA 1
ATOM 919 C C . HIS B 1 5 ? 1.23 -6.191 -3.188 1 98.94 5 HIS B C 1
ATOM 921 O O . HIS B 1 5 ? 0.649 -6.859 -2.332 1 98.94 5 HIS B O 1
ATOM 927 N N . THR B 1 6 ? 2.305 -6.648 -3.871 1 99 6 THR B N 1
ATOM 928 C CA . THR B 1 6 ? 2.621 -8.07 -3.906 1 99 6 THR B CA 1
ATOM 929 C C . THR B 1 6 ? 3.91 -8.359 -3.143 1 99 6 THR B C 1
ATOM 931 O O . THR B 1 6 ? 4.941 -7.734 -3.402 1 99 6 THR B O 1
ATOM 934 N N . HIS B 1 7 ? 3.82 -9.281 -2.221 1 98.94 7 HIS B N 1
ATOM 935 C CA . HIS B 1 7 ? 4.953 -9.836 -1.486 1 98.94 7 HIS B CA 1
ATOM 936 C C . HIS B 1 7 ? 5.137 -11.32 -1.787 1 98.94 7 HIS B C 1
ATOM 938 O O . HIS B 1 7 ? 4.23 -12.117 -1.558 1 98.94 7 HIS B O 1
ATOM 944 N N . VAL B 1 8 ? 6.324 -11.68 -2.293 1 98.94 8 VAL B N 1
ATOM 945 C CA . VAL B 1 8 ? 6.527 -13.094 -2.611 1 98.94 8 VAL B CA 1
ATOM 946 C C . VAL B 1 8 ? 7.852 -13.57 -2.016 1 98.94 8 VAL B C 1
ATOM 948 O O . VAL B 1 8 ? 8.766 -12.773 -1.798 1 98.94 8 VAL B O 1
ATOM 951 N N . SER B 1 9 ? 7.98 -14.875 -1.774 1 98.94 9 SER B N 1
ATOM 952 C CA . SER B 1 9 ? 9.156 -15.43 -1.109 1 98.94 9 SER B CA 1
ATOM 953 C C . SER B 1 9 ? 10.227 -15.828 -2.119 1 98.94 9 SER B C 1
ATOM 955 O O . SER B 1 9 ? 11.328 -16.219 -1.738 1 98.94 9 SER B O 1
ATOM 957 N N . VAL B 1 10 ? 10.008 -15.734 -3.365 1 98.94 10 VAL B N 1
ATOM 958 C CA . VAL B 1 10 ? 10.93 -16.188 -4.402 1 98.94 10 VAL B CA 1
ATOM 959 C C . VAL B 1 10 ? 11.43 -14.992 -5.207 1 98.94 10 VAL B C 1
ATOM 961 O O . VAL B 1 10 ? 10.805 -13.922 -5.203 1 98.94 10 VAL B O 1
ATOM 964 N N . PRO B 1 11 ? 12.562 -15.172 -5.883 1 98.81 11 PRO B N 1
ATOM 965 C CA . PRO B 1 11 ? 12.984 -14.086 -6.773 1 98.81 11 PRO B CA 1
ATOM 966 C C . PRO B 1 11 ? 12.016 -13.875 -7.934 1 98.81 11 PRO B C 1
ATOM 968 O O . PRO B 1 11 ? 11.344 -14.812 -8.367 1 98.81 11 PRO B O 1
ATOM 971 N N . THR B 1 12 ? 11.883 -12.688 -8.375 1 98.88 12 THR B N 1
ATOM 972 C CA . THR B 1 12 ? 11.055 -12.312 -9.516 1 98.88 12 THR B CA 1
ATOM 973 C C . THR B 1 12 ? 11.867 -11.531 -10.547 1 98.88 12 THR B C 1
ATOM 975 O O . THR B 1 12 ? 12.406 -10.461 -10.234 1 98.88 12 THR B O 1
ATOM 978 N N . THR B 1 13 ? 11.945 -11.992 -11.758 1 98.75 13 THR B N 1
ATOM 979 C CA . THR B 1 13 ? 12.664 -11.289 -12.812 1 98.75 13 THR B CA 1
ATOM 980 C C . THR B 1 13 ? 11.836 -10.117 -13.344 1 98.75 13 THR B C 1
ATOM 982 O O . THR B 1 13 ? 10.625 -10.062 -13.125 1 98.75 13 THR B O 1
ATOM 985 N N . PRO B 1 14 ? 12.492 -9.211 -14.109 1 98.06 14 PRO B N 1
ATOM 986 C CA . PRO B 1 14 ? 11.734 -8.117 -14.727 1 98.06 14 PRO B CA 1
ATOM 987 C C . PRO B 1 14 ? 10.633 -8.609 -15.664 1 98.06 14 PRO B C 1
ATOM 989 O O . PRO B 1 14 ? 9.539 -8.055 -15.68 1 98.06 14 PRO B O 1
ATOM 992 N N . GLU B 1 15 ? 10.914 -9.633 -16.391 1 98.75 15 GLU B N 1
ATOM 993 C CA . GLU B 1 15 ? 9.93 -10.203 -17.297 1 98.75 15 GLU B CA 1
ATOM 994 C C . GLU B 1 15 ? 8.742 -10.781 -16.547 1 98.75 15 GLU B C 1
ATOM 996 O O . GLU B 1 15 ? 7.598 -10.641 -16.969 1 98.75 15 GLU B O 1
ATOM 1001 N N . GLN B 1 16 ? 9 -11.453 -15.477 1 98.88 16 GLN B N 1
ATOM 1002 C CA . GLN B 1 16 ? 7.941 -12.023 -14.648 1 98.88 16 GLN B CA 1
ATOM 1003 C C . GLN B 1 16 ? 7.086 -10.93 -14.016 1 98.88 16 GLN B C 1
ATOM 1005 O O . GLN B 1 16 ? 5.863 -11.055 -13.945 1 98.88 16 GLN B O 1
ATOM 1010 N N . ARG B 1 17 ? 7.711 -9.867 -13.594 1 98.62 17 ARG B N 1
ATOM 1011 C CA . ARG B 1 17 ? 6.965 -8.75 -13.023 1 98.62 17 ARG B CA 1
ATOM 1012 C C . ARG B 1 17 ? 6.066 -8.102 -14.07 1 98.62 17 ARG B C 1
ATOM 1014 O O . ARG B 1 17 ? 4.93 -7.73 -13.773 1 98.62 17 ARG B O 1
ATOM 1021 N N . GLU B 1 18 ? 6.625 -7.996 -15.266 1 98.81 18 GLU B N 1
ATOM 1022 C CA . GLU B 1 18 ? 5.836 -7.465 -16.375 1 98.81 18 GLU B CA 1
ATOM 1023 C C . GLU B 1 18 ? 4.605 -8.328 -16.641 1 98.81 18 GLU B C 1
ATOM 1025 O O . GLU B 1 18 ? 3.51 -7.801 -16.859 1 98.81 18 GLU B O 1
ATOM 1030 N N . ALA B 1 19 ? 4.762 -9.586 -16.562 1 98.94 19 ALA B N 1
ATOM 1031 C CA . ALA B 1 19 ? 3.646 -10.5 -16.781 1 98.94 19 ALA B CA 1
ATOM 1032 C C . ALA B 1 19 ? 2.607 -10.375 -15.672 1 98.94 19 ALA B C 1
ATOM 1034 O O . ALA B 1 19 ? 1.404 -10.359 -15.938 1 98.94 19 ALA B O 1
ATOM 1035 N N . LEU B 1 20 ? 3.064 -10.266 -14.477 1 98.94 20 LEU B N 1
ATOM 1036 C CA . LEU B 1 20 ? 2.158 -10.156 -13.336 1 98.94 20 LEU B CA 1
ATOM 1037 C C . LEU B 1 20 ? 1.386 -8.836 -13.383 1 98.94 20 LEU B C 1
ATOM 1039 O O . LEU B 1 20 ? 0.164 -8.828 -13.219 1 98.94 20 LEU B O 1
ATOM 1043 N N . LYS B 1 21 ? 2.115 -7.77 -13.672 1 98.88 21 LYS B N 1
ATOM 1044 C CA . LYS B 1 21 ? 1.419 -6.484 -13.695 1 98.88 21 LYS B CA 1
ATOM 1045 C C . LYS B 1 21 ? 0.379 -6.445 -14.812 1 98.88 21 LYS B C 1
ATOM 1047 O O . LYS B 1 21 ? -0.676 -5.824 -14.664 1 98.88 21 LYS B O 1
ATOM 1052 N N . ALA B 1 22 ? 0.676 -7.062 -15.93 1 98.88 22 ALA B N 1
ATOM 1053 C CA . ALA B 1 22 ? -0.298 -7.133 -17.016 1 98.88 22 ALA B CA 1
ATOM 1054 C C . ALA B 1 22 ? -1.533 -7.922 -16.594 1 98.88 22 ALA B C 1
ATOM 1056 O O . ALA B 1 22 ? -2.664 -7.512 -16.875 1 98.88 22 ALA B O 1
ATOM 1057 N N . ALA B 1 23 ? -1.354 -9.039 -15.938 1 98.94 23 ALA B N 1
ATOM 1058 C CA . ALA B 1 23 ? -2.469 -9.844 -15.445 1 98.94 23 ALA B CA 1
ATOM 1059 C C . ALA B 1 23 ? -3.297 -9.062 -14.43 1 98.94 23 ALA B C 1
ATOM 1061 O O . ALA B 1 23 ? -4.527 -9.102 -14.461 1 98.94 23 ALA B O 1
ATOM 1062 N N . TYR B 1 24 ? -2.625 -8.344 -13.547 1 98.94 24 TYR B N 1
ATOM 1063 C CA . TYR B 1 24 ? -3.312 -7.523 -12.555 1 98.94 24 TYR B CA 1
ATOM 1064 C C . TYR B 1 24 ? -4.137 -6.43 -13.234 1 98.94 24 TYR B C 1
ATOM 1066 O O . TYR B 1 24 ? -5.25 -6.129 -12.797 1 98.94 24 TYR B O 1
ATOM 1074 N N . GLY B 1 25 ? -3.523 -5.879 -14.289 1 98.94 25 GLY B N 1
ATOM 1075 C CA . GLY B 1 25 ? -4.219 -4.836 -15.023 1 98.94 25 GLY B CA 1
ATOM 1076 C C . GLY B 1 25 ? -5.539 -5.301 -15.609 1 98.94 25 GLY B C 1
ATOM 1077 O O . GLY B 1 25 ? -6.535 -4.574 -15.555 1 98.94 25 GLY B O 1
ATOM 1078 N N . LYS B 1 26 ? -5.559 -6.48 -16.094 1 98.88 26 LYS B N 1
ATOM 1079 C CA . LYS B 1 26 ? -6.797 -7.074 -16.594 1 98.88 26 LYS B CA 1
ATOM 1080 C C . LYS B 1 26 ? -7.738 -7.414 -15.438 1 98.88 26 LYS B C 1
ATOM 1082 O O . LYS B 1 26 ? -8.938 -7.129 -15.5 1 98.88 26 LYS B O 1
ATOM 1087 N N . ALA B 1 27 ? -7.262 -7.949 -14.383 1 98.88 27 ALA B N 1
ATOM 1088 C CA . ALA B 1 27 ? -8.055 -8.453 -13.266 1 98.88 27 ALA B CA 1
ATOM 1089 C C . ALA B 1 27 ? -8.766 -7.312 -12.539 1 98.88 27 ALA B C 1
ATOM 1091 O O . ALA B 1 27 ? -9.906 -7.469 -12.094 1 98.88 27 ALA B O 1
ATOM 1092 N N . ILE B 1 28 ? -8.203 -6.113 -12.445 1 98.88 28 ILE B N 1
ATOM 1093 C CA . ILE B 1 28 ? -8.695 -5.027 -11.609 1 98.88 28 ILE B CA 1
ATOM 1094 C C . ILE B 1 28 ? -9.984 -4.461 -12.195 1 98.88 28 ILE B C 1
ATOM 1096 O O . ILE B 1 28 ? -10.758 -3.805 -11.5 1 98.88 28 ILE B O 1
ATOM 1100 N N . THR B 1 29 ? -10.195 -4.734 -13.5 1 98.62 29 THR B N 1
ATOM 1101 C CA . THR B 1 29 ? -11.406 -4.234 -14.156 1 98.62 29 THR B CA 1
ATOM 1102 C C . THR B 1 29 ? -12.648 -4.895 -13.578 1 98.62 29 THR B C 1
ATOM 1104 O O . THR B 1 29 ? -13.766 -4.422 -13.789 1 98.62 29 THR B O 1
ATOM 1107 N N . ALA B 1 30 ? -12.477 -6.012 -12.797 1 98.19 30 ALA B N 1
ATOM 1108 C CA . ALA B 1 30 ? -13.602 -6.664 -12.125 1 98.19 30 ALA B CA 1
ATOM 1109 C C . ALA B 1 30 ? -14.227 -5.738 -11.086 1 98.19 30 ALA B C 1
ATOM 1111 O O . ALA B 1 30 ? -15.406 -5.871 -10.758 1 98.19 30 ALA B O 1
ATOM 1112 N N . VAL B 1 31 ? -13.414 -4.844 -10.484 1 98 31 VAL B N 1
ATOM 1113 C CA . VAL B 1 31 ? -13.914 -3.865 -9.523 1 98 31 VAL B CA 1
ATOM 1114 C C . VAL B 1 31 ? -14.523 -2.678 -10.266 1 98 31 VAL B C 1
ATOM 1116 O O . VAL B 1 31 ? -13.836 -2.012 -11.055 1 98 31 VAL B O 1
ATOM 1119 N N . PRO B 1 32 ? -15.789 -2.451 -10.07 1 97.12 32 PRO B N 1
ATOM 1120 C CA . PRO B 1 32 ? -16.453 -1.376 -10.82 1 97.12 32 PRO B CA 1
ATOM 1121 C C . PRO B 1 32 ? -15.703 -0.048 -10.719 1 97.12 32 PRO B C 1
ATOM 1123 O O . PRO B 1 32 ? -15.336 0.38 -9.625 1 97.12 32 PRO B O 1
ATOM 1126 N N . GLY B 1 33 ? -15.422 0.598 -11.914 1 97.19 33 GLY B N 1
ATOM 1127 C CA . GLY B 1 33 ? -14.828 1.924 -11.984 1 97.19 33 GLY B CA 1
ATOM 1128 C C . GLY B 1 33 ? -13.312 1.901 -11.93 1 97.19 33 GLY B C 1
ATOM 1129 O O . GLY B 1 33 ? -12.664 2.945 -12.047 1 97.19 33 GLY B O 1
ATOM 1130 N N . LYS B 1 34 ? -12.711 0.739 -11.711 1 98.25 34 LYS B N 1
ATOM 1131 C CA . LYS B 1 34 ? -11.258 0.643 -11.672 1 98.25 34 LYS B CA 1
ATOM 1132 C C . LYS B 1 34 ? -10.703 0.167 -13.016 1 98.25 34 LYS B C 1
ATOM 1134 O O . LYS B 1 34 ? -11.375 -0.564 -13.742 1 98.25 34 LYS B O 1
ATOM 1139 N N . SER B 1 35 ? -9.516 0.575 -13.359 1 98.62 35 SER B N 1
ATOM 1140 C CA . SER B 1 35 ? -8.852 0.204 -14.609 1 98.62 35 SER B CA 1
ATOM 1141 C C . SER B 1 35 ? -7.34 0.146 -14.438 1 98.62 35 SER B C 1
ATOM 1143 O O . SER B 1 35 ? -6.809 0.639 -13.438 1 98.62 35 SER B O 1
ATOM 1145 N N . GLU B 1 36 ? -6.695 -0.451 -15.461 1 98.62 36 GLU B N 1
ATOM 1146 C CA . GLU B 1 36 ? -5.242 -0.557 -15.445 1 98.62 36 GLU B CA 1
ATOM 1147 C C . GLU B 1 36 ? -4.586 0.822 -15.422 1 98.62 36 GLU B C 1
ATOM 1149 O O . GLU B 1 36 ? -3.543 1.014 -14.797 1 98.62 36 GLU B O 1
ATOM 1154 N N . GLY B 1 37 ? -5.207 1.753 -16.062 1 98.56 37 GLY B N 1
ATOM 1155 C CA . GLY B 1 37 ? -4.625 3.08 -16.188 1 98.56 37 GLY B CA 1
ATOM 1156 C C . GLY B 1 37 ? -4.441 3.783 -14.859 1 98.56 37 GLY B C 1
ATOM 1157 O O . GLY B 1 37 ? -3.658 4.73 -14.758 1 98.56 37 GLY B O 1
ATOM 1158 N N . TRP B 1 38 ? -5.098 3.289 -13.805 1 98.62 38 TRP B N 1
ATOM 1159 C CA . TRP B 1 38 ? -5.023 3.914 -12.484 1 98.62 38 TRP B CA 1
ATOM 1160 C C . TRP B 1 38 ? -4.391 2.969 -11.469 1 98.62 38 TRP B C 1
ATOM 1162 O O . TRP B 1 38 ? -4.207 3.332 -10.305 1 98.62 38 TRP B O 1
ATOM 1172 N N . LEU B 1 39 ? -4.066 1.809 -11.914 1 98.94 39 LEU B N 1
ATOM 1173 C CA . LEU B 1 39 ? -3.602 0.768 -11 1 98.94 39 LEU B CA 1
ATOM 1174 C C . LEU B 1 39 ? -2.127 0.962 -10.664 1 98.94 39 LEU B C 1
ATOM 1176 O O . LEU B 1 39 ? -1.304 1.174 -11.555 1 98.94 39 LEU B O 1
ATOM 1180 N N . MET B 1 40 ? -1.862 0.903 -9.391 1 98.94 40 MET B N 1
ATOM 1181 C CA . MET B 1 40 ? -0.484 0.848 -8.914 1 98.94 40 MET B CA 1
ATOM 1182 C C . MET B 1 40 ? -0.128 -0.557 -8.438 1 98.94 40 MET B C 1
ATOM 1184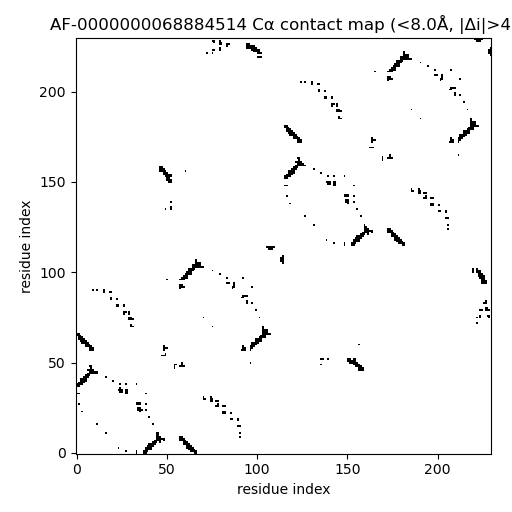 O O . MET B 1 40 ? -0.919 -1.202 -7.746 1 98.94 40 MET B O 1
ATOM 1188 N N . CYS B 1 41 ? 1.115 -1.021 -8.773 1 98.94 41 CYS B N 1
ATOM 1189 C CA . CYS B 1 41 ? 1.573 -2.348 -8.375 1 98.94 41 CYS B CA 1
ATOM 1190 C C . CYS B 1 41 ? 2.977 -2.285 -7.789 1 98.94 41 CYS B C 1
ATOM 1192 O O . CYS B 1 41 ? 3.965 -2.385 -8.516 1 98.94 41 CYS B O 1
ATOM 1194 N N . PRO B 1 42 ? 3.111 -2.156 -6.496 1 98.94 42 PRO B N 1
ATOM 1195 C CA . PRO B 1 42 ? 4.406 -2.396 -5.852 1 98.94 42 PRO B CA 1
ATOM 1196 C C . PRO B 1 42 ? 4.723 -3.883 -5.707 1 98.94 42 PRO B C 1
ATOM 1198 O O . PRO B 1 42 ? 3.824 -4.691 -5.457 1 98.94 42 PRO B O 1
ATOM 1201 N N . PHE B 1 43 ? 6.039 -4.223 -5.852 1 98.94 43 PHE B N 1
ATOM 1202 C CA . PHE B 1 43 ? 6.477 -5.609 -5.734 1 98.94 43 PHE B CA 1
ATOM 1203 C C . PHE B 1 43 ? 7.613 -5.734 -4.73 1 98.94 43 PHE B C 1
ATOM 1205 O O . PHE B 1 43 ? 8.562 -4.953 -4.758 1 98.94 43 PHE B O 1
ATOM 1212 N N . GLU B 1 44 ? 7.488 -6.68 -3.838 1 98.81 44 GLU B N 1
ATOM 1213 C CA . GLU B 1 44 ? 8.555 -7.125 -2.943 1 98.81 44 GLU B CA 1
ATOM 1214 C C . GLU B 1 44 ? 8.82 -8.617 -3.098 1 98.81 44 GLU B C 1
ATOM 1216 O O . GLU B 1 44 ? 7.918 -9.438 -2.896 1 98.81 44 GLU B O 1
ATOM 1221 N N . ASP B 1 45 ? 10.094 -8.93 -3.395 1 98.75 45 ASP B N 1
ATOM 1222 C CA . ASP B 1 45 ? 10.43 -10.336 -3.564 1 98.75 45 ASP B CA 1
ATOM 1223 C C . ASP B 1 45 ? 11.484 -10.781 -2.551 1 98.75 45 ASP B C 1
ATOM 1225 O O . ASP B 1 45 ? 11.844 -10.016 -1.651 1 98.75 45 ASP B O 1
ATOM 1229 N N . ASN B 1 46 ? 11.805 -12.086 -2.582 1 98.75 46 ASN B N 1
ATOM 1230 C CA . ASN B 1 46 ? 12.766 -12.703 -1.679 1 98.75 46 ASN B CA 1
ATOM 1231 C C . ASN B 1 46 ? 12.414 -12.438 -0.217 1 98.75 46 ASN B C 1
ATOM 1233 O O . ASN B 1 46 ? 13.305 -12.281 0.621 1 98.75 46 ASN B O 1
ATOM 1237 N N . MET B 1 47 ? 11.195 -12.281 0.044 1 98.62 47 MET B N 1
ATOM 1238 C CA . MET B 1 47 ? 10.742 -12.141 1.423 1 98.62 47 MET B CA 1
ATOM 1239 C C . MET B 1 47 ? 10.633 -13.5 2.102 1 98.62 47 MET B C 1
ATOM 1241 O O . MET B 1 47 ? 9.969 -14.406 1.588 1 98.62 47 MET B O 1
ATOM 1245 N N . PRO B 1 48 ? 11.289 -13.633 3.27 1 98.81 48 PRO B N 1
ATOM 1246 C CA . PRO B 1 48 ? 11.008 -14.875 3.992 1 98.81 48 PRO B CA 1
ATOM 1247 C C . PRO B 1 48 ? 9.562 -14.945 4.484 1 98.81 48 PRO B C 1
ATOM 1249 O O . PRO B 1 48 ? 9.117 -14.078 5.234 1 98.81 48 PRO B O 1
ATOM 1252 N N . ILE B 1 49 ? 8.867 -15.914 4.023 1 98.88 49 ILE B N 1
ATOM 1253 C CA . ILE B 1 49 ? 7.473 -16.109 4.418 1 98.88 49 ILE B CA 1
ATOM 1254 C C . ILE B 1 49 ? 7.281 -17.531 4.941 1 98.88 49 ILE B C 1
ATOM 1256 O O . ILE B 1 49 ? 7.461 -18.5 4.203 1 98.88 49 ILE B O 1
ATOM 1260 N N . TYR B 1 50 ? 6.93 -17.531 6.219 1 98.94 50 TYR B N 1
ATOM 1261 C CA . TYR B 1 50 ? 6.52 -18.797 6.828 1 98.94 50 TYR B CA 1
ATOM 1262 C C . TYR B 1 50 ? 5.012 -18.984 6.73 1 98.94 50 TYR B C 1
ATOM 1264 O O . TYR B 1 50 ? 4.242 -18.078 7.07 1 98.94 50 TYR B O 1
ATOM 1272 N N . PHE B 1 51 ? 4.566 -20.125 6.219 1 98.81 51 PHE B N 1
ATOM 1273 C CA . PHE B 1 51 ? 3.166 -20.547 6.211 1 98.81 51 PHE B CA 1
ATOM 1274 C C . PHE B 1 51 ? 2.998 -21.906 6.859 1 98.81 51 PHE B C 1
ATOM 1276 O O . PHE B 1 51 ? 3.689 -22.859 6.496 1 98.81 51 PHE B O 1
ATOM 1283 N N . GLY B 1 52 ? 2.16 -21.922 7.848 1 98.25 52 GLY B N 1
ATOM 1284 C CA . GLY B 1 52 ? 1.97 -23.172 8.57 1 98.25 52 GLY B CA 1
ATOM 1285 C C . GLY B 1 52 ? 3.227 -23.656 9.266 1 98.25 52 GLY B C 1
ATOM 1286 O O . GLY B 1 52 ? 3.504 -24.859 9.297 1 98.25 52 GLY B O 1
ATOM 1287 N N . GLY B 1 53 ? 4.078 -22.75 9.641 1 98.56 53 GLY B N 1
ATOM 1288 C CA . GLY B 1 53 ? 5.246 -23.078 10.438 1 98.56 53 GLY B CA 1
ATOM 1289 C C . GLY B 1 53 ? 6.477 -23.375 9.602 1 98.56 53 GLY B C 1
ATOM 1290 O O . GLY B 1 53 ? 7.523 -23.75 10.141 1 98.56 53 GLY B O 1
ATOM 1291 N N . SER B 1 54 ? 6.27 -23.156 8.305 1 98.5 54 SER B N 1
ATOM 1292 C CA . SER B 1 54 ? 7.41 -23.516 7.465 1 98.5 54 SER B CA 1
ATOM 1293 C C . SER B 1 54 ? 7.574 -22.531 6.309 1 98.5 54 SER B C 1
ATOM 1295 O O . SER B 1 54 ? 6.586 -22 5.789 1 98.5 54 SER B O 1
ATOM 1297 N N . ASP B 1 55 ? 8.852 -22.312 5.852 1 98.62 55 ASP B N 1
ATOM 1298 C CA . ASP B 1 55 ? 9.156 -21.516 4.672 1 98.62 55 ASP B CA 1
ATOM 1299 C C . ASP B 1 55 ? 9.852 -22.344 3.598 1 98.62 55 ASP B C 1
ATOM 1301 O O . ASP B 1 55 ? 10.555 -21.812 2.742 1 98.62 55 ASP B O 1
ATOM 1305 N N . ASP B 1 56 ? 9.625 -23.609 3.611 1 98.06 56 ASP B N 1
ATOM 1306 C CA . ASP B 1 56 ? 10.312 -24.531 2.719 1 98.06 56 ASP B CA 1
ATOM 1307 C C . ASP B 1 56 ? 9.727 -24.484 1.311 1 98.06 56 ASP B C 1
ATOM 1309 O O . ASP B 1 56 ? 10.336 -24.969 0.358 1 98.06 56 ASP B O 1
ATOM 1313 N N . GLN B 1 57 ? 8.469 -24 1.174 1 98.62 57 GLN B N 1
ATOM 1314 C CA . GLN B 1 57 ? 7.801 -23.875 -0.117 1 98.62 57 GLN B CA 1
ATOM 1315 C C . GLN B 1 57 ? 7.469 -22.406 -0.416 1 98.62 57 GLN B C 1
ATOM 1317 O O . GLN B 1 57 ? 7.281 -21.609 0.503 1 98.62 57 GLN B O 1
ATOM 1322 N N . PRO B 1 58 ? 7.406 -22.094 -1.674 1 98.88 58 PRO B N 1
ATOM 1323 C CA . PRO B 1 58 ? 7.062 -20.719 -2.047 1 98.88 58 PRO B CA 1
ATOM 1324 C C . PRO B 1 58 ? 5.711 -20.266 -1.497 1 98.88 58 PRO B C 1
ATOM 1326 O O . PRO B 1 58 ? 4.793 -21.094 -1.375 1 98.88 58 PRO B O 1
ATOM 1329 N N . ALA B 1 59 ? 5.582 -18.953 -1.184 1 98.94 59 ALA B N 1
ATOM 1330 C CA . ALA B 1 59 ? 4.344 -18.375 -0.671 1 98.94 59 ALA B CA 1
ATOM 1331 C C . ALA B 1 59 ? 4.211 -16.922 -1.1 1 98.94 59 ALA B C 1
ATOM 1333 O O . ALA B 1 59 ? 5.188 -16.297 -1.517 1 98.94 59 ALA B O 1
ATOM 1334 N N . ALA B 1 60 ? 2.982 -16.406 -0.98 1 98.94 60 ALA B N 1
ATOM 1335 C CA . ALA B 1 60 ? 2.717 -15.008 -1.339 1 98.94 60 ALA B CA 1
ATOM 1336 C C . ALA B 1 60 ? 1.703 -14.383 -0.386 1 98.94 60 ALA B C 1
ATOM 1338 O O . ALA B 1 60 ? 0.81 -15.062 0.118 1 98.94 60 ALA B O 1
ATOM 1339 N N . TYR B 1 61 ? 1.891 -13.125 -0.134 1 99 61 TYR B N 1
ATOM 1340 C CA . TYR B 1 61 ? 0.935 -12.25 0.537 1 99 61 TYR B CA 1
ATOM 1341 C C . TYR B 1 61 ? 0.647 -11.008 -0.302 1 99 61 TYR B C 1
ATOM 1343 O O . TYR B 1 61 ? 1.562 -10.258 -0.642 1 99 61 TYR B O 1
ATOM 1351 N N . VAL B 1 62 ? -0.614 -10.883 -0.658 1 98.94 62 VAL B N 1
ATOM 1352 C CA . VAL B 1 62 ? -1.005 -9.781 -1.528 1 98.94 62 VAL B CA 1
ATOM 1353 C C . VAL B 1 62 ? -2.025 -8.898 -0.816 1 98.94 62 VAL B C 1
ATOM 1355 O O . VAL B 1 62 ? -2.947 -9.398 -0.169 1 98.94 62 VAL B O 1
ATOM 1358 N N . GLU B 1 63 ? -1.806 -7.602 -0.881 1 98.88 63 GLU B N 1
ATOM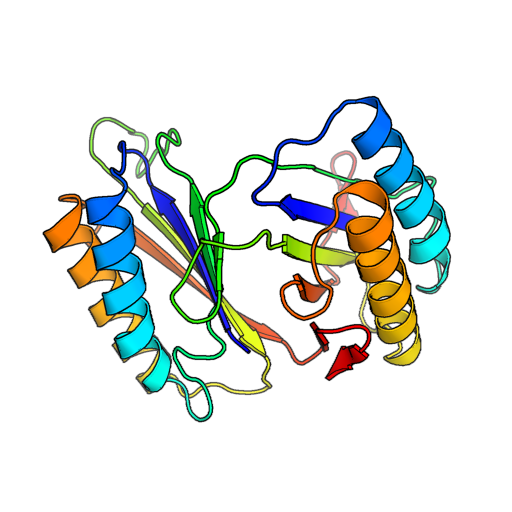 1359 C CA . GLU B 1 63 ? -2.779 -6.625 -0.406 1 98.88 63 GLU B CA 1
ATOM 1360 C C . GLU B 1 63 ? -3.416 -5.867 -1.57 1 98.88 63 GLU B C 1
ATOM 1362 O O . GLU B 1 63 ? -2.711 -5.273 -2.389 1 98.88 63 GLU B O 1
ATOM 1367 N N . VAL B 1 64 ? -4.723 -5.898 -1.602 1 98.88 64 VAL B N 1
ATOM 1368 C CA . VAL B 1 64 ? -5.484 -5.113 -2.568 1 98.88 64 VAL B CA 1
ATOM 1369 C C . VAL B 1 64 ? -6.223 -3.986 -1.852 1 98.88 64 VAL B C 1
ATOM 1371 O O . VAL B 1 64 ? -7.043 -4.238 -0.965 1 98.88 64 VAL B O 1
ATOM 1374 N N . ASN B 1 65 ? -5.914 -2.764 -2.213 1 98.62 65 ASN B N 1
ATOM 1375 C CA . ASN B 1 65 ? -6.523 -1.57 -1.634 1 98.62 65 ASN B CA 1
ATOM 1376 C C . ASN B 1 65 ? -7.188 -0.705 -2.701 1 98.62 65 ASN B C 1
ATOM 1378 O O . ASN B 1 65 ? -6.586 -0.422 -3.74 1 98.62 65 ASN B O 1
ATOM 1382 N N . VAL B 1 66 ? -8.438 -0.332 -2.469 1 98.38 66 VAL B N 1
ATOM 1383 C CA . VAL B 1 66 ? -9.125 0.494 -3.457 1 98.38 66 VAL B CA 1
ATOM 1384 C C . VAL B 1 66 ? -9.805 1.672 -2.764 1 98.38 66 VAL B C 1
ATOM 1386 O O . VAL B 1 66 ? -10.219 1.562 -1.607 1 98.38 66 VAL B O 1
ATOM 1389 N N . PHE B 1 67 ? -9.828 2.752 -3.465 1 98.06 67 PHE B N 1
ATOM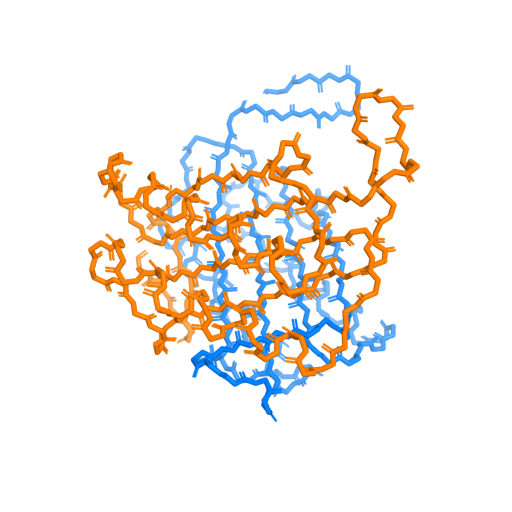 1390 C CA . PHE B 1 67 ? -10.711 3.84 -3.064 1 98.06 67 PHE B CA 1
ATOM 1391 C C . PHE B 1 67 ? -12.172 3.467 -3.305 1 98.06 67 PHE B C 1
ATOM 1393 O O . PHE B 1 67 ? -12.555 3.117 -4.426 1 98.06 67 PHE B O 1
ATOM 1400 N N . GLY B 1 68 ? -12.938 3.59 -2.277 1 94.94 68 GLY B N 1
ATOM 1401 C CA . GLY B 1 68 ? -14.359 3.307 -2.391 1 94.94 68 GLY B CA 1
ATOM 1402 C C . GLY B 1 68 ? -14.984 2.877 -1.078 1 94.94 68 GLY B C 1
ATOM 1403 O O . GLY B 1 68 ? -14.281 2.611 -0.103 1 94.94 68 GLY B O 1
ATOM 1404 N N . ARG B 1 69 ? -16.359 2.869 -1.082 1 90.44 69 ARG B N 1
ATOM 1405 C CA . ARG B 1 69 ? -17.109 2.518 0.117 1 90.44 69 ARG B CA 1
ATOM 1406 C C . ARG B 1 69 ? -17.453 1.03 0.135 1 90.44 69 ARG B C 1
ATOM 1408 O O . ARG B 1 69 ? -17.359 0.381 1.18 1 90.44 69 ARG B O 1
ATOM 1415 N N . SER B 1 70 ? -17.953 0.603 -1.035 1 91 70 SER B N 1
ATOM 1416 C CA . SER B 1 70 ? -18.406 -0.785 -1.105 1 91 70 SER B CA 1
ATOM 1417 C C . SER B 1 70 ? -17.984 -1.435 -2.42 1 91 70 SER B C 1
ATOM 1419 O O . SER B 1 70 ? -18.078 -0.82 -3.482 1 91 70 SER B O 1
ATOM 1421 N N . VAL B 1 71 ? -17.359 -2.543 -2.295 1 95.69 71 VAL B N 1
ATOM 1422 C CA . VAL B 1 71 ? -17.016 -3.385 -3.434 1 95.69 71 VAL B CA 1
ATOM 1423 C C . VAL B 1 71 ? -17.812 -4.691 -3.369 1 95.69 71 VAL B C 1
ATOM 1425 O O . VAL B 1 71 ? -17.812 -5.371 -2.34 1 95.69 71 VAL B O 1
ATOM 1428 N N . PRO B 1 72 ? -18.578 -5.07 -4.488 1 96.69 72 PRO B N 1
ATOM 1429 C CA . PRO B 1 72 ? -19.297 -6.34 -4.469 1 96.69 72 PRO B CA 1
ATOM 1430 C C . PRO B 1 72 ? -18.406 -7.539 -4.207 1 96.69 72 PRO B C 1
ATOM 1432 O O . PRO B 1 72 ? -17.297 -7.613 -4.742 1 96.69 72 PRO B O 1
ATOM 1435 N N . GLY B 1 73 ? -18.891 -8.461 -3.453 1 97.44 73 GLY B N 1
ATOM 1436 C CA . GLY B 1 73 ? -18.125 -9.656 -3.139 1 97.44 73 GLY B CA 1
ATOM 1437 C C . GLY B 1 73 ? -17.688 -10.422 -4.371 1 97.44 73 GLY B C 1
ATOM 1438 O O . GLY B 1 73 ? -16.594 -10.984 -4.395 1 97.44 73 GLY B O 1
ATOM 1439 N N . SER B 1 74 ? -18.484 -10.414 -5.363 1 98.38 74 SER B N 1
ATOM 1440 C CA . SER B 1 74 ? -18.172 -11.141 -6.594 1 98.38 74 SER B CA 1
ATOM 1441 C C . SER B 1 74 ? -16.953 -10.539 -7.293 1 98.38 74 SER B C 1
ATOM 1443 O O . SER B 1 74 ? -16.203 -11.242 -7.969 1 98.38 74 SER B O 1
ATOM 1445 N N . ALA B 1 75 ? -16.75 -9.266 -7.195 1 98.12 75 ALA B N 1
ATOM 1446 C CA . ALA B 1 75 ? -15.57 -8.617 -7.77 1 98.12 75 ALA B CA 1
ATOM 1447 C C . ALA B 1 75 ? -14.297 -9.102 -7.086 1 98.12 75 ALA B C 1
ATOM 1449 O O . ALA B 1 75 ? -13.312 -9.43 -7.75 1 98.12 75 ALA B O 1
ATOM 1450 N N . TRP B 1 76 ? -14.344 -9.195 -5.727 1 98.19 76 TRP B N 1
ATOM 1451 C CA . TRP B 1 76 ? -13.203 -9.703 -4.973 1 98.19 76 TRP B CA 1
ATOM 1452 C C . TRP B 1 76 ? -12.922 -11.156 -5.332 1 98.19 76 TRP B C 1
ATOM 1454 O O . TRP B 1 76 ? -11.758 -11.547 -5.473 1 98.19 76 TRP B O 1
ATOM 1464 N N . GLU B 1 77 ? -13.977 -11.922 -5.477 1 98.75 77 GLU B N 1
ATOM 1465 C CA . GLU B 1 77 ? -13.82 -13.32 -5.844 1 98.75 77 GLU B CA 1
ATOM 1466 C C . GLU B 1 77 ? -13.102 -13.469 -7.18 1 98.75 77 GLU B C 1
ATOM 1468 O O . GLU B 1 77 ? -12.195 -14.289 -7.312 1 98.75 77 GLU B O 1
ATOM 1473 N N . LYS B 1 78 ? -13.461 -12.672 -8.102 1 98.69 78 LYS B N 1
ATOM 1474 C CA . LYS B 1 78 ? -12.828 -12.703 -9.414 1 98.69 78 LYS B CA 1
ATOM 1475 C C . LYS B 1 78 ? -11.359 -12.289 -9.328 1 98.69 78 LYS B C 1
ATOM 1477 O O . LYS B 1 78 ? -10.5 -12.875 -9.984 1 98.69 78 LYS B O 1
ATOM 1482 N N . LEU B 1 79 ? -11.078 -11.297 -8.539 1 98.75 79 LEU B N 1
ATOM 1483 C CA . LEU B 1 79 ? -9.695 -10.875 -8.336 1 98.75 79 LEU B CA 1
ATOM 1484 C C . LEU B 1 79 ? -8.867 -11.992 -7.711 1 98.75 79 LEU B C 1
ATOM 1486 O O . LEU B 1 79 ? -7.742 -12.25 -8.141 1 98.75 79 LEU B O 1
ATOM 1490 N N . THR B 1 80 ? -9.445 -12.578 -6.703 1 98.88 80 THR B N 1
ATOM 1491 C CA . THR B 1 80 ? -8.758 -13.672 -6.039 1 98.88 80 THR B CA 1
ATOM 1492 C C . THR B 1 80 ? -8.344 -14.742 -7.043 1 98.88 80 THR B C 1
ATOM 1494 O O . THR B 1 80 ? -7.18 -15.133 -7.105 1 98.88 80 THR B O 1
ATOM 1497 N N . GLU B 1 81 ? -9.273 -15.148 -7.832 1 98.88 81 GLU B N 1
ATOM 1498 C CA . GLU B 1 81 ? -9.008 -16.172 -8.836 1 98.88 81 GLU B CA 1
ATOM 1499 C C . GLU B 1 81 ? -7.895 -15.75 -9.781 1 98.88 81 GLU B C 1
ATOM 1501 O O . GLU B 1 81 ? -6.953 -16.516 -10.023 1 98.88 81 GLU B O 1
ATOM 1506 N N . SER B 1 82 ? -7.992 -14.57 -10.266 1 98.94 82 SER B N 1
ATOM 1507 C CA . SER B 1 82 ? -7.066 -14.094 -11.281 1 98.94 82 SER B CA 1
ATOM 1508 C C . SER B 1 82 ? -5.668 -13.891 -10.711 1 98.94 82 SER B C 1
ATOM 1510 O O . SER B 1 82 ? -4.676 -14.281 -11.336 1 98.94 82 SER B O 1
ATOM 1512 N N . ILE B 1 83 ? -5.547 -13.281 -9.516 1 98.94 83 ILE B N 1
ATOM 1513 C CA . ILE B 1 83 ? -4.258 -12.984 -8.906 1 98.94 83 ILE B CA 1
ATOM 1514 C C . ILE B 1 83 ? -3.543 -14.289 -8.555 1 98.94 83 ILE B C 1
ATOM 1516 O O . ILE B 1 83 ? -2.359 -14.461 -8.852 1 98.94 83 ILE B O 1
ATOM 1520 N N . MET B 1 84 ? -4.293 -15.219 -7.977 1 98.94 84 MET B N 1
ATOM 1521 C CA . MET B 1 84 ? -3.668 -16.484 -7.57 1 98.94 84 MET B CA 1
ATOM 1522 C C . MET B 1 84 ? -3.234 -17.297 -8.781 1 98.94 84 MET B C 1
ATOM 1524 O O . MET B 1 84 ? -2.164 -17.906 -8.781 1 98.94 84 MET B O 1
ATOM 1528 N N . ALA B 1 85 ? -4.02 -17.281 -9.789 1 98.94 85 ALA B N 1
ATOM 1529 C CA . ALA B 1 85 ? -3.645 -17.969 -11.023 1 98.94 85 ALA B CA 1
ATOM 1530 C C . ALA B 1 85 ? -2.391 -17.359 -11.633 1 98.94 85 ALA B C 1
ATOM 1532 O O . ALA B 1 85 ? -1.508 -18.078 -12.109 1 98.94 85 ALA B O 1
ATOM 1533 N N . ALA B 1 86 ? -2.299 -16.078 -11.688 1 98.94 86 ALA B N 1
ATOM 1534 C CA . ALA B 1 86 ? -1.145 -15.383 -12.258 1 98.94 86 ALA B CA 1
ATOM 1535 C C . ALA B 1 86 ? 0.128 -15.719 -11.484 1 98.94 86 ALA B C 1
ATOM 1537 O O . ALA B 1 86 ? 1.17 -15.992 -12.086 1 98.94 86 ALA B O 1
ATOM 1538 N N . LEU B 1 87 ? 0.058 -15.672 -10.148 1 98.94 87 LEU B N 1
ATOM 1539 C CA . LEU B 1 87 ? 1.215 -15.977 -9.312 1 98.94 87 LEU B CA 1
ATOM 1540 C C . LEU B 1 87 ? 1.65 -17.422 -9.492 1 98.94 87 LEU B C 1
ATOM 1542 O O . LEU B 1 87 ? 2.848 -17.719 -9.539 1 98.94 87 LEU B O 1
ATOM 1546 N N . ASN B 1 88 ? 0.67 -18.297 -9.57 1 98.94 88 ASN B N 1
ATOM 1547 C CA . ASN B 1 88 ? 0.968 -19.703 -9.781 1 98.94 88 ASN B CA 1
ATOM 1548 C C . ASN B 1 88 ? 1.646 -19.938 -11.125 1 98.94 88 ASN B C 1
ATOM 1550 O O . ASN B 1 88 ? 2.711 -20.547 -11.195 1 98.94 88 ASN B O 1
ATOM 1554 N N . SER B 1 89 ? 1.099 -19.438 -12.148 1 98.94 89 SER B 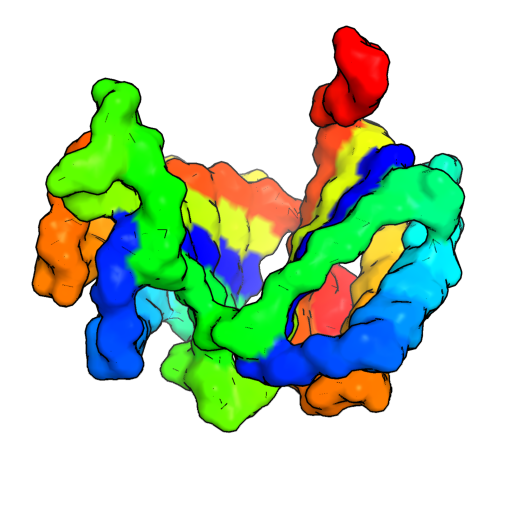N 1
ATOM 1555 C CA . SER B 1 89 ? 1.601 -19.688 -13.5 1 98.94 89 SER B CA 1
ATOM 1556 C C . SER B 1 89 ? 2.945 -19 -13.727 1 98.94 89 SER B C 1
ATOM 1558 O O . SER B 1 89 ? 3.805 -19.531 -14.43 1 98.94 89 SER B O 1
ATOM 1560 N N . THR B 1 90 ? 3.191 -17.906 -13.18 1 98.94 90 THR B N 1
ATOM 1561 C CA . THR B 1 90 ? 4.371 -17.094 -13.477 1 98.94 90 THR B CA 1
ATOM 1562 C C . THR B 1 90 ? 5.52 -17.453 -12.539 1 98.94 90 THR B C 1
ATOM 1564 O O . THR B 1 90 ? 6.68 -17.484 -12.953 1 98.94 90 THR B O 1
ATOM 1567 N N . LEU B 1 91 ? 5.215 -17.75 -11.234 1 98.94 91 LEU B N 1
ATOM 1568 C CA . LEU B 1 91 ? 6.273 -17.906 -10.242 1 98.94 91 LEU B CA 1
ATOM 1569 C C . LEU B 1 91 ? 6.23 -19.297 -9.617 1 98.94 91 LEU B C 1
ATOM 1571 O O . LEU B 1 91 ? 7.102 -19.656 -8.82 1 98.94 91 LEU B O 1
ATOM 1575 N N . GLY B 1 92 ? 5.16 -20.031 -9.898 1 98.88 92 GLY B N 1
ATOM 1576 C CA . GLY B 1 92 ? 5.035 -21.375 -9.359 1 98.88 92 GLY B CA 1
ATOM 1577 C C . GLY B 1 92 ? 4.559 -21.391 -7.922 1 98.88 92 GLY B C 1
ATOM 1578 O O . GLY B 1 92 ? 4.75 -22.391 -7.215 1 98.88 92 GLY B O 1
ATOM 1579 N N . ILE B 1 93 ? 3.99 -20.375 -7.445 1 98.94 93 ILE B N 1
ATOM 1580 C CA . ILE B 1 93 ? 3.523 -20.312 -6.066 1 98.94 93 ILE B CA 1
ATOM 1581 C C . ILE B 1 93 ? 2.182 -21.031 -5.945 1 98.94 93 ILE B C 1
ATOM 1583 O O . ILE B 1 93 ? 1.214 -20.672 -6.621 1 98.94 93 ILE B O 1
ATOM 1587 N N . PRO B 1 94 ? 2.082 -22.016 -5.066 1 98.94 94 PRO B N 1
ATOM 1588 C CA . PRO B 1 94 ? 0.81 -22.734 -4.914 1 98.94 94 PRO B CA 1
ATOM 1589 C C . PRO B 1 94 ? -0.316 -21.828 -4.418 1 98.94 94 PRO B C 1
ATOM 1591 O O . PRO B 1 94 ? -0.088 -20.953 -3.57 1 98.94 94 PRO B O 1
ATOM 1594 N N . GLU B 1 95 ? -1.503 -22.031 -4.926 1 98.81 95 GLU B N 1
ATOM 1595 C CA . GLU B 1 95 ? -2.635 -21.188 -4.57 1 98.81 95 GLU B CA 1
ATOM 1596 C C . GLU B 1 95 ? -2.988 -21.328 -3.092 1 98.81 95 GLU B C 1
ATOM 1598 O O . GLU B 1 95 ? -3.449 -20.375 -2.463 1 98.81 95 GLU B O 1
ATOM 1603 N N . ASP B 1 96 ? -2.783 -22.5 -2.561 1 98.81 96 ASP B N 1
ATOM 1604 C CA . ASP B 1 96 ? -3.133 -22.719 -1.162 1 98.81 96 ASP B CA 1
ATOM 1605 C C . ASP B 1 96 ? -2.053 -22.188 -0.228 1 98.81 96 ASP B C 1
ATOM 1607 O O . ASP B 1 96 ? -2.074 -22.453 0.975 1 98.81 96 ASP B O 1
ATOM 1611 N N . ARG B 1 97 ? -1.076 -21.516 -0.753 1 98.88 97 ARG B N 1
ATOM 1612 C CA . ARG B 1 97 ? -0.065 -20.844 0.047 1 98.88 97 ARG B CA 1
ATOM 1613 C C . ARG B 1 97 ? -0.029 -19.344 -0.275 1 98.88 97 ARG B C 1
ATOM 1615 O O . ARG B 1 97 ? 1.017 -18.703 -0.153 1 98.88 97 ARG B O 1
ATOM 1622 N N . THR B 1 98 ? -1.131 -18.797 -0.778 1 98.88 98 THR B N 1
ATOM 1623 C CA . THR B 1 98 ? -1.319 -17.391 -1.071 1 98.88 98 THR B CA 1
ATOM 1624 C C . THR B 1 98 ? -2.465 -16.812 -0.244 1 98.88 98 THR B C 1
ATOM 1626 O O . THR B 1 98 ? -3.551 -17.391 -0.186 1 98.88 98 THR B O 1
ATOM 1629 N N . TYR B 1 99 ? -2.189 -15.727 0.434 1 98.94 99 TYR B N 1
ATOM 1630 C CA . TYR B 1 99 ? -3.238 -14.914 1.036 1 98.94 99 TYR B CA 1
ATOM 1631 C C . TYR B 1 99 ? -3.379 -13.578 0.31 1 98.94 99 TYR B C 1
ATOM 1633 O O . TYR B 1 99 ? -2.383 -12.984 -0.108 1 98.94 99 TYR B O 1
ATOM 1641 N N . ILE B 1 100 ? -4.625 -13.18 0.196 1 98.94 100 ILE B N 1
ATOM 1642 C CA . ILE B 1 100 ? -4.934 -11.844 -0.307 1 98.94 100 ILE B CA 1
ATOM 1643 C C . ILE B 1 100 ? -5.809 -11.102 0.702 1 98.94 100 ILE B C 1
ATOM 1645 O O . ILE B 1 100 ? -6.832 -11.625 1.147 1 98.94 100 ILE B O 1
ATOM 1649 N N . ARG B 1 101 ? -5.461 -9.945 1.087 1 98.56 101 ARG B N 1
ATOM 1650 C CA . ARG B 1 101 ? -6.281 -9.062 1.912 1 98.56 101 ARG B CA 1
ATOM 1651 C C . ARG B 1 101 ? -6.883 -7.938 1.081 1 98.56 101 ARG B C 1
ATOM 1653 O O . ARG B 1 101 ? -6.164 -7.238 0.361 1 98.56 101 ARG B O 1
ATOM 1660 N N . TYR B 1 102 ? -8.203 -7.789 1.2 1 98.38 102 TYR B N 1
ATOM 1661 C CA . TYR B 1 102 ? -8.93 -6.758 0.468 1 98.38 102 TYR B CA 1
ATOM 1662 C C . TYR B 1 102 ? -9.344 -5.621 1.395 1 98.38 102 TYR B C 1
ATOM 1664 O O . TYR B 1 102 ? -9.852 -5.859 2.49 1 98.38 102 TYR B O 1
ATOM 1672 N N . THR B 1 103 ? -9.102 -4.391 0.964 1 97.06 103 THR B N 1
ATOM 1673 C CA . THR B 1 103 ? -9.477 -3.207 1.729 1 97.06 103 THR B CA 1
ATOM 1674 C C . THR B 1 103 ? -10.055 -2.133 0.811 1 97.06 103 THR B C 1
ATOM 1676 O O . THR B 1 103 ? -9.484 -1.838 -0.242 1 97.06 103 THR B O 1
ATOM 1679 N N . ALA B 1 104 ? -11.188 -1.606 1.197 1 96.31 104 ALA B N 1
ATOM 1680 C CA . ALA B 1 104 ? -11.719 -0.39 0.588 1 96.31 104 ALA B CA 1
ATOM 1681 C C . ALA B 1 104 ? -11.719 0.768 1.582 1 96.31 104 ALA B C 1
ATOM 1683 O O . ALA B 1 104 ? -12.031 0.582 2.762 1 96.31 104 ALA B O 1
ATOM 1684 N N . THR B 1 105 ? -11.266 1.904 1.187 1 94.69 105 THR B N 1
ATOM 1685 C CA . THR B 1 105 ? -11.273 3.094 2.031 1 94.69 105 THR B CA 1
ATOM 1686 C C . THR B 1 105 ? -11.836 4.293 1.271 1 94.69 105 THR B C 1
ATOM 1688 O O . THR B 1 105 ? -11.781 4.332 0.039 1 94.69 105 THR B O 1
ATOM 1691 N N . THR B 1 106 ? -12.344 5.27 1.984 1 94.62 106 THR B N 1
ATOM 1692 C CA . THR B 1 106 ? -12.93 6.449 1.353 1 94.62 106 THR B CA 1
ATOM 1693 C C . THR B 1 106 ? -11.984 7.641 1.454 1 94.62 106 THR B C 1
ATOM 1695 O O . THR B 1 106 ? -12.32 8.75 1.029 1 94.62 106 THR B O 1
ATOM 1698 N N . ASP B 1 107 ? -10.852 7.469 2.051 1 95.75 107 ASP B N 1
ATOM 1699 C CA . ASP B 1 107 ? -9.844 8.516 2.195 1 95.75 107 ASP B CA 1
ATOM 1700 C C . ASP B 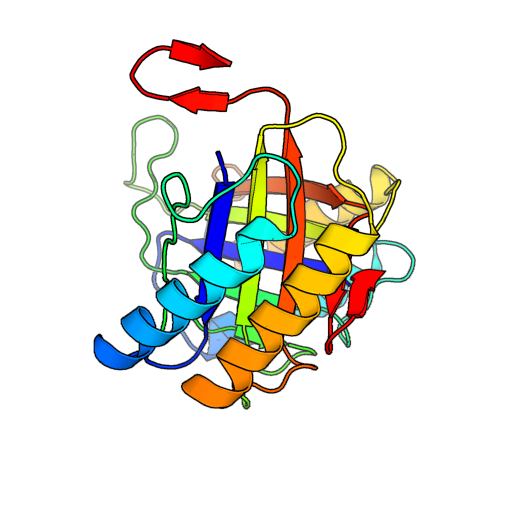1 107 ? -8.57 8.156 1.429 1 95.75 107 ASP B C 1
ATOM 1702 O O . ASP B 1 107 ? -7.836 7.25 1.824 1 95.75 107 ASP B O 1
ATOM 1706 N N . TRP B 1 108 ? -8.391 8.906 0.369 1 98 108 TRP B N 1
ATOM 1707 C CA . TRP B 1 108 ? -7.336 8.578 -0.58 1 98 108 TRP B CA 1
ATOM 1708 C C . TRP B 1 108 ? -6.707 9.852 -1.151 1 98 108 TRP B C 1
ATOM 1710 O O . TRP B 1 108 ? -7.418 10.781 -1.54 1 98 108 TRP B O 1
ATOM 1720 N N . GLY B 1 109 ? -5.352 9.867 -1.166 1 98.69 109 GLY B N 1
ATOM 1721 C CA . GLY B 1 109 ? -4.648 11 -1.75 1 98.69 109 GLY B CA 1
ATOM 1722 C C . GLY B 1 109 ? -4.031 10.68 -3.1 1 98.69 109 GLY B C 1
ATOM 1723 O O . GLY B 1 109 ? -3.518 9.578 -3.311 1 98.69 109 GLY B O 1
ATOM 1724 N N . TRP B 1 110 ? -4.102 11.68 -3.975 1 98.56 110 TRP B N 1
ATOM 1725 C CA . TRP B 1 110 ? -3.459 11.625 -5.285 1 98.56 110 TRP B CA 1
ATOM 1726 C C . TRP B 1 110 ? -3.27 13.023 -5.855 1 98.56 110 TRP B C 1
ATOM 1728 O O . TRP B 1 110 ? -4.16 13.867 -5.758 1 98.56 110 TRP B O 1
ATOM 1738 N N . ASN B 1 111 ? -2.051 13.211 -6.41 1 98.31 111 ASN B N 1
ATOM 1739 C CA . ASN B 1 111 ? -1.729 14.43 -7.145 1 98.31 111 ASN B CA 1
ATOM 1740 C C . ASN B 1 111 ? -2.064 15.68 -6.3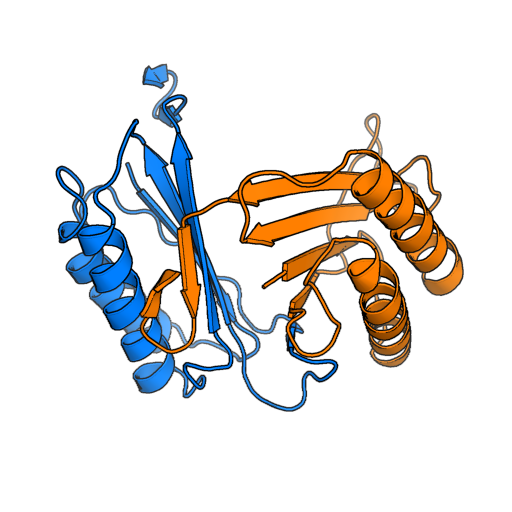36 1 98.31 111 ASN B C 1
ATOM 1742 O O . ASN B 1 111 ? -2.756 16.578 -6.824 1 98.31 111 ASN B O 1
ATOM 1746 N N . GLY B 1 112 ? -1.716 15.703 -5.105 1 97.69 112 GLY B N 1
ATOM 1747 C CA . GLY B 1 112 ? -1.79 16.875 -4.25 1 97.69 112 GLY B CA 1
ATOM 1748 C C . GLY B 1 112 ? -3.15 17.062 -3.604 1 97.69 112 GLY B C 1
ATOM 1749 O O . GLY B 1 112 ? -3.371 18.031 -2.865 1 97.69 112 GLY B O 1
ATOM 1750 N N . GLY B 1 113 ? -4.121 16.141 -3.873 1 97.25 113 GLY B N 1
ATOM 1751 C CA . GLY B 1 113 ? -5.457 16.266 -3.311 1 97.25 113 GLY B CA 1
ATOM 1752 C C . GLY B 1 113 ? -6.07 14.945 -2.912 1 97.25 113 GLY B C 1
ATOM 1753 O O . GLY B 1 113 ? -5.484 13.891 -3.146 1 97.25 113 GLY B O 1
ATOM 1754 N N . ASN B 1 114 ? -7.293 15.062 -2.191 1 96.69 114 ASN B N 1
ATOM 1755 C CA . ASN B 1 114 ? -7.969 13.852 -1.747 1 96.69 114 ASN B CA 1
ATOM 1756 C C . ASN B 1 114 ? -9.289 13.641 -2.486 1 96.69 114 ASN B C 1
ATOM 1758 O O . ASN B 1 114 ? -9.797 14.562 -3.127 1 96.69 114 ASN B O 1
ATOM 1762 N N . PHE B 1 115 ? -9.664 12.484 -2.328 1 92.31 115 PHE B N 1
ATOM 1763 C CA . PHE B 1 115 ? -10.969 12.047 -2.816 1 92.31 115 PHE B CA 1
ATOM 1764 C C . PHE B 1 115 ? -11.836 11.523 -1.672 1 92.31 115 PHE B C 1
ATOM 1766 O O . PHE B 1 115 ? -11.312 11.031 -0.672 1 92.31 115 PHE B O 1
#

Solvent-accessible surface area (backbone atoms only — not comparable to full-atom values): 12084 Å² total; per-residue (Å²): 88,39,34,47,38,38,36,28,37,47,82,72,51,73,68,50,49,51,53,46,53,54,53,49,32,62,38,42,46,54,37,87,92,34,43,47,90,55,51,42,71,54,79,42,56,59,28,55,35,27,49,46,83,38,57,89,58,60,30,36,46,32,41,37,39,32,65,34,86,76,75,62,67,68,28,53,33,51,34,30,34,46,53,37,49,46,43,25,74,68,72,64,26,48,39,82,39,31,43,34,44,52,45,64,36,66,76,43,77,57,94,94,42,75,84,85,37,36,46,37,39,37,27,37,46,84,71,51,73,68,50,49,51,52,46,52,51,52,48,32,62,36,43,48,54,39,86,92,35,44,34,74,52,28,32,38,41,50,43,57,59,37,91,47,70,58,95,87,38,60,87,56,61,31,37,46,31,41,36,40,33,64,36,87,79,76,63,68,67,28,53,52,52,33,51,54,47,53,41,49,45,44,24,75,71,72,63,26,50,60,93,39,50,49,74,46,80,45,65,32,66,42,36,28,45,53,54,33,62,86